Protein AF-0000000080756426 (afdb_homodimer)

Solvent-accessible surface area (backbone atoms only — not comparable to full-atom values): 11514 Å² total; per-residue (Å²): 133,82,79,71,77,76,79,72,76,75,80,83,46,69,70,60,37,56,68,40,52,64,42,76,48,78,46,78,38,76,93,77,29,34,22,36,30,36,36,29,30,71,86,63,54,67,52,76,31,59,23,76,47,89,53,67,93,64,62,43,71,71,58,25,47,51,51,6,48,52,51,41,45,53,52,45,43,51,51,49,48,53,52,51,51,51,52,54,52,54,56,54,52,53,56,56,58,68,72,103,132,82,79,69,77,75,79,72,78,77,80,83,47,69,69,58,40,57,68,40,54,66,42,77,48,78,47,78,38,75,91,77,26,35,21,36,32,35,35,30,30,71,87,64,53,69,51,75,31,57,23,74,48,89,53,66,92,65,61,43,72,70,59,25,46,50,51,6,48,50,52,40,45,53,51,46,43,53,51,50,48,52,50,51,52,49,53,52,52,54,56,53,52,53,57,57,58,68,71,103

InterPro domains:
  IPR025915 Phage protein (N4 Gp49/phage Sf6 gene 66) family [PF13876] (12-88)

Secondary structure (DSSP, 8-state):
-------------HHHHHHTEEEEEEEEETTTTEEEEEEEETTS-EEEEEEE-SSGGG--HHHHHHHHHHHHHHHHHHHHHHHHHHHHHHHHHHHHHH--/-------------HHHHHHTEEEEEEEEETTTTEEEEEEEETTS-EEEEEEE-SSGGG--HHHHHHHHHHHHHHHHHHHHHHHHHHHHHHHHHHHHHH--

Structure (mmCIF, N/CA/C/O backbone):
data_AF-0000000080756426-model_v1
#
loop_
_entity.id
_entity.type
_entity.pdbx_description
1 polymer 'Uncharacterized protein'
#
loop_
_atom_site.group_PDB
_atom_site.id
_atom_site.type_symbol
_atom_site.label_atom_id
_atom_site.label_alt_id
_atom_site.label_comp_id
_atom_site.label_asym_id
_atom_site.label_entity_id
_atom_site.label_seq_id
_atom_site.pdbx_PDB_ins_code
_atom_site.Cartn_x
_atom_site.Cartn_y
_atom_site.Cartn_z
_atom_site.occupancy
_atom_site.B_iso_or_equiv
_atom_site.auth_seq_id
_atom_site.auth_comp_id
_atom_site.auth_asym_id
_atom_site.auth_atom_id
_atom_site.pdbx_PDB_model_num
ATOM 1 N N . MET A 1 1 ? 36.75 29.438 9.461 1 33.16 1 MET A N 1
ATOM 2 C CA . MET A 1 1 ? 36.062 28.297 10.055 1 33.16 1 MET A CA 1
ATOM 3 C C . MET A 1 1 ? 34.531 28.516 10.094 1 33.16 1 MET A C 1
ATOM 5 O O . MET A 1 1 ? 34.062 29.312 10.891 1 33.16 1 MET A O 1
ATOM 9 N N . SER A 1 2 ? 33.812 28.688 8.969 1 38.62 2 SER A N 1
ATOM 10 C CA . SER A 1 2 ? 32.406 29.016 8.75 1 38.62 2 SER A CA 1
ATOM 11 C C . SER A 1 2 ? 31.516 28.172 9.633 1 38.62 2 SER A C 1
ATOM 13 O O . SER A 1 2 ? 31.688 26.953 9.734 1 38.62 2 SER A O 1
ATOM 15 N N . ASP A 1 3 ? 31.062 28.578 10.859 1 39.25 3 ASP A N 1
ATOM 16 C CA . ASP A 1 3 ? 30.188 27.969 11.859 1 39.25 3 ASP A CA 1
ATOM 17 C C . ASP A 1 3 ? 29 27.281 11.203 1 39.25 3 ASP A C 1
ATOM 19 O O . ASP A 1 3 ? 27.984 27.906 10.906 1 39.25 3 ASP A O 1
ATOM 23 N N . TYR A 1 4 ? 29.094 26.516 10.117 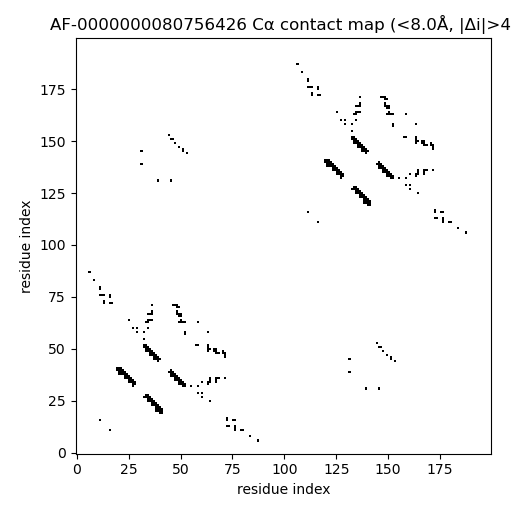1 43.81 4 TYR A N 1
ATOM 24 C CA . TYR A 1 4 ? 27.969 25.703 9.648 1 43.81 4 TYR A CA 1
ATOM 25 C C . TYR A 1 4 ? 27.172 25.156 10.828 1 43.81 4 TYR A C 1
ATOM 27 O O . TYR A 1 4 ? 27.719 24.469 11.688 1 43.81 4 TYR A O 1
ATOM 35 N N . ALA A 1 5 ? 26.391 25.828 11.57 1 47.09 5 ALA A N 1
ATOM 36 C CA . ALA A 1 5 ? 25.422 25.328 12.531 1 47.09 5 ALA A CA 1
ATOM 37 C C . ALA A 1 5 ? 25.016 23.875 12.227 1 47.09 5 ALA A C 1
ATOM 39 O O . ALA A 1 5 ? 24.625 23.562 11.102 1 47.09 5 ALA A O 1
ATOM 40 N N . LYS A 1 6 ? 25.609 22.781 12.852 1 51.34 6 LYS A N 1
ATOM 41 C CA . LYS A 1 6 ? 25.438 21.328 12.75 1 51.34 6 LYS A CA 1
ATOM 42 C C . LYS A 1 6 ? 23.969 20.938 12.766 1 51.34 6 LYS A C 1
ATOM 44 O O . LYS A 1 6 ? 23.312 21.031 13.805 1 51.34 6 LYS A O 1
ATOM 49 N N . ILE A 1 7 ? 23.203 21.234 11.828 1 51.88 7 ILE A N 1
ATOM 50 C CA . ILE A 1 7 ? 21.844 20.719 11.789 1 51.88 7 ILE A CA 1
ATOM 51 C C . ILE A 1 7 ? 21.812 19.266 12.289 1 51.88 7 ILE A C 1
ATOM 53 O O . ILE A 1 7 ? 22.5 18.406 11.734 1 51.88 7 ILE A O 1
ATOM 57 N N . VAL A 1 8 ? 21.719 19.125 13.641 1 54.88 8 VAL A N 1
ATOM 58 C CA . VAL A 1 8 ? 21.5 17.812 14.258 1 54.88 8 VAL A CA 1
ATOM 59 C C . VAL A 1 8 ? 20.188 17.219 13.766 1 54.88 8 VAL A C 1
ATOM 61 O O . VAL A 1 8 ? 19.188 17.922 13.664 1 54.88 8 VAL A O 1
ATOM 64 N N . TYR A 1 9 ? 20.25 16.188 13.031 1 62.41 9 TYR A N 1
ATOM 65 C CA . TYR A 1 9 ? 19.109 15.422 12.539 1 62.41 9 TYR A CA 1
ATOM 66 C C . TYR A 1 9 ? 18.281 14.883 13.703 1 62.41 9 TYR A C 1
ATOM 68 O O . TYR A 1 9 ? 18.75 14.07 14.492 1 62.41 9 TYR A O 1
ATOM 76 N N . PRO A 1 10 ? 17.156 15.648 13.914 1 68.12 10 PRO A N 1
ATOM 77 C CA . PRO A 1 10 ? 16.344 15.055 14.984 1 68.12 10 PRO A CA 1
ATOM 78 C C . PRO A 1 10 ? 15.945 13.609 14.688 1 68.12 10 PRO A C 1
ATOM 80 O O . PRO A 1 10 ? 15.781 13.242 13.523 1 68.12 10 PRO A O 1
ATOM 83 N N . ARG A 1 11 ? 16.156 12.805 15.68 1 86.44 11 ARG A N 1
ATOM 84 C CA . ARG A 1 11 ? 15.68 11.43 15.562 1 86.44 11 ARG A CA 1
ATOM 85 C C . ARG A 1 11 ? 14.164 11.375 15.422 1 86.44 11 ARG A C 1
ATOM 87 O O . ARG A 1 11 ? 13.445 12.031 16.172 1 86.44 11 ARG A O 1
ATOM 94 N N . ILE A 1 12 ? 13.703 10.906 14.375 1 93.69 12 ILE A N 1
ATOM 95 C CA . ILE A 1 12 ? 12.273 10.656 14.227 1 93.69 12 ILE A CA 1
ATOM 96 C C . ILE A 1 12 ? 11.891 9.406 15.023 1 93.69 12 ILE A C 1
ATOM 98 O O . ILE A 1 12 ? 12.359 8.305 14.727 1 93.69 12 ILE A O 1
ATOM 102 N N . THR A 1 13 ? 11.094 9.562 16.031 1 95.44 13 THR A N 1
ATOM 103 C CA . THR A 1 13 ? 10.695 8.445 16.875 1 95.44 13 THR A CA 1
ATOM 104 C C . THR A 1 13 ? 9.297 7.957 16.516 1 95.44 13 THR A C 1
ATOM 106 O O . THR A 1 13 ? 8.539 8.672 15.859 1 95.44 13 THR A O 1
ATOM 109 N N . LYS A 1 14 ? 8.992 6.758 16.969 1 97.25 14 LYS A N 1
ATOM 110 C CA . LYS A 1 14 ? 7.656 6.211 16.766 1 97.25 14 LYS A CA 1
ATOM 111 C C . LYS A 1 14 ? 6.605 7.055 17.469 1 97.25 14 LYS A C 1
ATOM 113 O O . LYS A 1 14 ? 5.5 7.246 16.953 1 97.25 14 LYS A O 1
ATOM 118 N N . GLY A 1 15 ? 7.078 7.449 18.688 1 96.81 15 GLY A N 1
ATOM 119 C CA . GLY A 1 15 ? 6.168 8.297 19.438 1 96.81 15 GLY A CA 1
ATOM 120 C C . GLY A 1 15 ? 5.801 9.578 18.703 1 96.81 15 GLY A C 1
ATOM 121 O O . GLY A 1 15 ? 4.633 9.969 18.672 1 96.81 15 GLY A O 1
ATOM 122 N N . TYR A 1 16 ? 6.77 10.227 18.141 1 96.12 16 TYR A N 1
ATOM 123 C CA . TYR A 1 16 ? 6.527 11.422 17.344 1 96.12 16 TYR A CA 1
ATOM 124 C C . TYR A 1 16 ? 5.633 11.109 16.156 1 96.12 16 TYR A C 1
ATOM 126 O O . TYR A 1 16 ? 4.656 11.828 15.898 1 96.12 16 TYR A O 1
ATOM 134 N N . ALA A 1 17 ? 5.848 10.086 15.422 1 97.94 17 ALA A N 1
ATOM 135 C CA . ALA A 1 17 ? 5.031 9.688 14.281 1 97.94 17 ALA A CA 1
ATOM 136 C C . ALA A 1 17 ? 3.576 9.484 14.688 1 97.94 17 ALA A C 1
ATOM 138 O O . ALA A 1 17 ? 2.664 9.953 14 1 97.94 17 ALA A O 1
ATOM 139 N N . LYS A 1 18 ? 3.393 8.82 15.758 1 98.31 18 LYS A N 1
ATOM 140 C CA . LYS A 1 18 ? 2.047 8.578 16.266 1 98.31 18 LYS A CA 1
ATOM 141 C C . LYS A 1 18 ? 1.33 9.891 16.562 1 98.31 18 LYS A C 1
ATOM 143 O O . LYS A 1 18 ? 0.125 10.016 16.344 1 98.31 18 LYS A O 1
ATOM 148 N N . SER A 1 19 ? 2.115 10.836 17.078 1 98.19 19 SER A N 1
ATOM 149 C CA . SER A 1 19 ? 1.533 12.117 17.469 1 98.19 19 SER A CA 1
ATOM 150 C C . SER A 1 19 ? 1.05 12.898 16.25 1 98.19 19 SER A C 1
ATOM 152 O O . SER A 1 19 ? 0.264 13.836 16.375 1 98.19 19 SER A O 1
ATOM 154 N N . LEU A 1 20 ? 1.461 12.555 15.094 1 98.38 20 LEU A N 1
ATOM 155 C CA . LEU A 1 20 ? 1.094 13.258 13.867 1 98.38 20 LEU A CA 1
ATOM 156 C C . LEU A 1 20 ? -0.249 12.766 13.336 1 98.38 20 LEU A C 1
ATOM 158 O O . LEU A 1 20 ? -0.826 13.375 12.438 1 98.38 20 LEU A O 1
ATOM 162 N N . ILE A 1 21 ? -0.767 11.703 13.852 1 98.81 21 ILE A N 1
ATOM 163 C CA . ILE A 1 21 ? -2.006 11.117 13.359 1 98.81 21 ILE A CA 1
ATOM 164 C C . ILE A 1 21 ? -3.203 11.844 13.961 1 98.81 21 ILE A C 1
ATOM 166 O O . ILE A 1 21 ? -3.379 11.859 15.18 1 98.81 21 ILE A O 1
ATOM 170 N N . ALA A 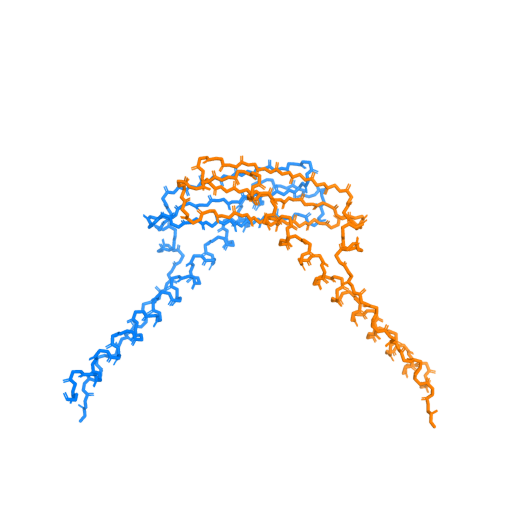1 22 ? -3.98 12.445 13.086 1 98.69 22 ALA A N 1
ATOM 171 C CA . ALA A 1 22 ? -5.184 13.156 13.5 1 98.69 22 ALA A CA 1
ATOM 172 C C . ALA A 1 22 ? -6.383 12.219 13.57 1 98.69 22 ALA A C 1
ATOM 174 O O . ALA A 1 22 ? -7.262 12.383 14.422 1 98.69 22 ALA A O 1
ATOM 175 N N . GLU A 1 23 ? -6.441 11.297 12.688 1 98.44 23 GLU A N 1
ATOM 176 C CA . GLU A 1 23 ? -7.547 10.352 12.586 1 98.44 23 GLU A CA 1
ATOM 177 C C . GLU A 1 23 ? -7.066 9 12.055 1 98.44 23 GLU A C 1
ATOM 179 O O . GLU A 1 23 ? -6.211 8.938 11.172 1 98.44 23 GLU A O 1
ATOM 184 N N . GLU A 1 24 ? -7.602 8 12.602 1 98.69 24 GLU A N 1
ATOM 185 C CA . GLU A 1 24 ? -7.324 6.633 12.164 1 98.69 24 GLU A CA 1
ATOM 186 C C . GLU A 1 24 ? -8.617 5.852 11.93 1 98.69 24 GLU A C 1
ATOM 188 O O . GLU A 1 24 ? -9.555 5.953 12.719 1 98.69 24 GLU A O 1
ATOM 193 N N . GLN A 1 25 ? -8.648 5.078 10.914 1 98.44 25 GLN A N 1
ATOM 194 C CA . GLN A 1 25 ? -9.742 4.141 10.656 1 98.44 25 GLN A CA 1
ATOM 195 C C . GLN A 1 25 ? -9.203 2.76 10.289 1 98.44 25 GLN A C 1
ATOM 197 O O . GLN A 1 25 ? -8.258 2.643 9.508 1 98.44 25 GLN A O 1
ATOM 202 N N . ILE A 1 26 ? -9.797 1.748 10.906 1 98.62 26 ILE A N 1
ATOM 203 C CA . ILE A 1 26 ? -9.438 0.36 10.648 1 98.62 26 ILE A CA 1
ATOM 204 C C . ILE A 1 26 ? -10.578 -0.338 9.906 1 98.62 26 ILE A C 1
ATOM 206 O O . ILE A 1 26 ? -11.734 -0.234 10.305 1 98.62 26 ILE A O 1
ATOM 210 N N . VAL A 1 27 ? -10.281 -0.962 8.82 1 97.88 27 VAL A N 1
ATOM 211 C CA . VAL A 1 27 ? -11.227 -1.792 8.086 1 97.88 27 VAL A CA 1
ATOM 212 C C . VAL A 1 27 ? -10.773 -3.248 8.109 1 97.88 27 VAL A C 1
ATOM 214 O O . VAL A 1 27 ? -9.641 -3.555 7.723 1 97.88 27 VAL A O 1
ATOM 217 N N . VAL A 1 28 ? -11.633 -4.07 8.578 1 97.56 28 VAL A N 1
ATOM 218 C CA . VAL A 1 28 ? -11.352 -5.504 8.609 1 97.56 28 VAL A CA 1
ATOM 219 C C . VAL A 1 28 ? -12.164 -6.211 7.527 1 97.56 28 VAL A C 1
ATOM 221 O O . VAL A 1 28 ? -13.391 -6.07 7.477 1 97.56 28 VAL A O 1
ATOM 224 N N . ASN A 1 29 ? -11.516 -6.895 6.625 1 97.31 29 ASN A N 1
ATOM 225 C CA . ASN A 1 29 ? -12.164 -7.773 5.656 1 97.31 29 ASN A CA 1
ATOM 226 C C . ASN A 1 29 ? -11.867 -9.242 5.957 1 97.31 29 ASN A C 1
ATOM 228 O O . ASN A 1 29 ? -10.852 -9.781 5.523 1 97.31 29 ASN A O 1
ATOM 232 N N . ALA A 1 30 ? -12.758 -9.867 6.637 1 95 30 ALA A N 1
ATOM 233 C CA . ALA A 1 30 ? -12.57 -11.25 7.074 1 95 30 ALA A CA 1
ATOM 234 C C . ALA A 1 30 ? -12.625 -12.211 5.887 1 95 30 ALA A C 1
ATOM 236 O O . ALA A 1 30 ? -11.93 -13.227 5.871 1 95 30 ALA A O 1
ATOM 237 N N . GLU A 1 31 ? -13.469 -11.93 4.91 1 94.31 31 GLU A N 1
ATOM 238 C CA . GLU A 1 31 ? -13.609 -12.789 3.738 1 94.31 31 GLU A CA 1
ATOM 239 C C . GLU A 1 31 ? -12.289 -12.906 2.98 1 94.31 31 GLU A C 1
ATOM 241 O O . GLU A 1 31 ? -11.898 -14 2.568 1 94.31 31 GLU A O 1
ATOM 246 N N . MET A 1 32 ? -11.555 -11.812 2.82 1 95.38 32 MET A N 1
ATOM 247 C CA . MET A 1 32 ? -10.289 -11.773 2.092 1 95.38 32 MET A CA 1
ATOM 248 C C . MET A 1 32 ? -9.109 -11.938 3.041 1 95.38 32 MET A C 1
ATOM 250 O O . MET A 1 32 ? -7.957 -11.992 2.604 1 95.38 32 MET A O 1
ATOM 254 N N . CYS A 1 33 ? -9.391 -11.984 4.324 1 96.44 33 CYS A N 1
ATOM 255 C CA . CYS A 1 33 ? -8.367 -12.078 5.355 1 96.44 33 CYS A CA 1
ATOM 256 C C . CYS A 1 33 ? -7.379 -10.922 5.25 1 96.44 33 CYS A C 1
ATOM 258 O O . CYS A 1 33 ? -6.168 -11.133 5.23 1 96.44 33 CYS A O 1
ATOM 260 N N . VAL A 1 34 ? -7.891 -9.688 5.207 1 97.56 34 VAL A N 1
ATOM 261 C CA . VAL A 1 34 ? -7.105 -8.461 5.055 1 97.56 34 VAL A CA 1
ATOM 262 C C . VAL A 1 34 ? -7.547 -7.434 6.094 1 97.56 34 VAL A C 1
ATOM 264 O O . VAL A 1 34 ? -8.742 -7.301 6.375 1 97.56 34 VAL A O 1
ATOM 267 N N . VAL A 1 35 ? -6.641 -6.758 6.695 1 98.31 35 VAL A N 1
ATOM 268 C CA . VAL A 1 35 ? -6.91 -5.59 7.527 1 98.31 35 VAL A CA 1
ATOM 269 C C . VAL A 1 35 ? -6.277 -4.352 6.898 1 98.31 35 VAL A C 1
ATOM 271 O O . VAL A 1 35 ? -5.133 -4.395 6.441 1 98.31 35 VAL A O 1
ATOM 274 N N . ILE A 1 36 ? -7.02 -3.242 6.867 1 98.75 36 ILE A N 1
ATOM 275 C CA . ILE A 1 36 ? -6.57 -1.975 6.305 1 98.75 36 ILE A CA 1
ATOM 276 C C . ILE A 1 36 ? -6.488 -0.92 7.406 1 98.75 36 ILE A C 1
ATOM 278 O O . ILE A 1 36 ? -7.379 -0.829 8.258 1 98.75 36 ILE A O 1
ATOM 282 N N . CYS A 1 37 ? -5.426 -0.224 7.418 1 98.88 37 CYS A N 1
ATOM 283 C CA . CYS A 1 37 ? -5.301 0.958 8.258 1 98.88 37 CYS A CA 1
ATOM 284 C C . CYS A 1 37 ? -5.188 2.223 7.418 1 98.88 37 CYS A C 1
ATOM 286 O O . CYS A 1 37 ? -4.328 2.312 6.539 1 98.88 37 CYS A O 1
ATOM 288 N N . MET A 1 38 ? -6.086 3.195 7.637 1 98.75 38 MET A N 1
ATOM 289 C CA . MET A 1 38 ? -6.055 4.508 7 1 98.75 38 MET A CA 1
ATOM 290 C C . MET A 1 38 ? -5.895 5.613 8.039 1 98.75 38 MET A C 1
ATOM 292 O O . MET A 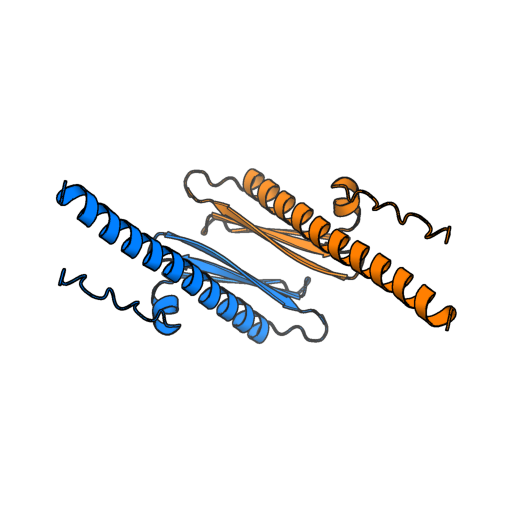1 38 ? -6.531 5.574 9.094 1 98.75 38 MET A O 1
ATOM 296 N N . VAL A 1 39 ? -5.07 6.59 7.684 1 98.62 39 VAL A N 1
ATOM 297 C CA . VAL A 1 39 ? -4.938 7.703 8.617 1 98.62 39 VAL A CA 1
ATOM 298 C C . VAL A 1 39 ? -4.988 9.023 7.859 1 98.62 39 VAL A C 1
ATOM 300 O O . VAL A 1 39 ? -4.699 9.07 6.66 1 98.62 39 VAL A O 1
ATOM 303 N N . ARG A 1 40 ? -5.426 9.961 8.547 1 98.12 40 ARG A N 1
ATOM 304 C CA . ARG A 1 40 ? -5.195 11.359 8.195 1 98.12 40 ARG A CA 1
ATOM 305 C C . ARG A 1 40 ? -4.234 12.016 9.18 1 98.12 40 ARG A C 1
ATOM 307 O O . ARG A 1 40 ? -4.422 11.922 10.398 1 98.12 40 ARG A O 1
ATOM 314 N N . LEU A 1 41 ? -3.246 12.609 8.641 1 98.19 41 LEU A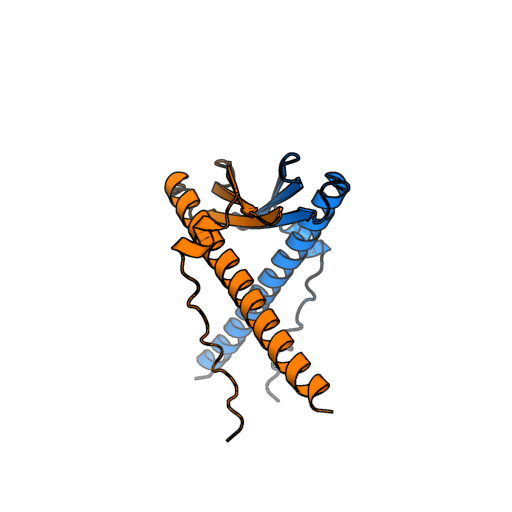 N 1
ATOM 315 C CA . LEU A 1 41 ? -2.275 13.289 9.484 1 98.19 41 LEU A CA 1
ATOM 316 C C . LEU A 1 41 ? -2.756 14.695 9.836 1 98.19 41 LEU A C 1
ATOM 318 O O . LEU A 1 41 ? -3.74 15.18 9.273 1 98.19 41 LEU A O 1
ATOM 322 N N . ASN A 1 42 ? -2.068 15.281 10.812 1 98.06 42 ASN A N 1
ATOM 323 C CA . ASN A 1 42 ? -2.416 16.641 11.227 1 98.06 42 ASN A CA 1
ATOM 324 C C . ASN A 1 42 ? -2.346 17.609 10.055 1 98.06 42 ASN A C 1
ATOM 326 O O . ASN A 1 42 ? -3.105 18.594 10.008 1 98.06 42 ASN A O 1
ATOM 330 N N . ASN A 1 43 ? -1.539 17.359 9.141 1 95.88 43 ASN A N 1
ATOM 331 C CA . ASN A 1 43 ? -1.38 18.266 8.008 1 95.88 43 ASN A CA 1
ATOM 332 C C . ASN A 1 43 ? -2.379 17.953 6.898 1 95.88 43 ASN A C 1
ATOM 334 O O . ASN A 1 43 ? -2.311 18.531 5.812 1 95.88 43 ASN A O 1
ATOM 338 N N . GLY A 1 44 ? -3.184 16.953 7.086 1 95.25 44 GLY A N 1
ATOM 339 C CA . GLY A 1 44 ? -4.246 16.625 6.148 1 95.25 44 GLY A CA 1
ATOM 340 C C . GLY A 1 44 ? -3.896 15.477 5.227 1 95.25 44 GLY A C 1
ATOM 341 O O . GLY A 1 44 ? -4.766 14.938 4.543 1 95.25 44 GLY A O 1
ATOM 342 N N . HIS A 1 45 ? -2.631 15.133 5.219 1 95.94 45 HIS A N 1
ATOM 343 C CA . HIS A 1 45 ? -2.172 14.031 4.375 1 95.94 45 HIS A CA 1
ATOM 344 C C . HIS A 1 45 ? -2.748 12.703 4.844 1 95.94 45 HIS A C 1
ATOM 346 O O . HIS A 1 45 ? -2.873 12.461 6.047 1 95.94 45 HIS A O 1
ATOM 352 N N . ARG A 1 46 ? -3.061 11.828 3.885 1 97.12 46 ARG A N 1
ATOM 353 C CA . ARG A 1 46 ? -3.604 10.523 4.223 1 97.12 46 ARG A CA 1
ATOM 354 C C . ARG A 1 46 ? -2.676 9.406 3.752 1 97.12 46 ARG A C 1
ATOM 356 O O . ARG A 1 46 ? -1.901 9.594 2.811 1 97.12 46 ARG A O 1
ATOM 363 N N . LEU A 1 47 ? -2.75 8.336 4.402 1 98.19 47 LEU A N 1
ATOM 364 C CA . LEU A 1 47 ? -1.989 7.133 4.09 1 98.19 47 LEU A CA 1
ATOM 365 C C . LEU A 1 47 ? -2.84 5.887 4.297 1 98.19 47 LEU A C 1
ATOM 367 O O . LEU A 1 47 ? -3.795 5.902 5.078 1 98.19 47 LEU A O 1
ATOM 371 N N . VAL A 1 48 ? -2.453 4.855 3.6 1 98.69 48 VAL A N 1
ATOM 372 C CA . VAL A 1 48 ? -3.076 3.545 3.746 1 98.69 48 VAL A CA 1
ATOM 373 C C . VAL A 1 48 ? -1.998 2.475 3.896 1 98.69 48 VAL A C 1
ATOM 375 O O . VAL A 1 48 ? -1 2.484 3.174 1 98.69 48 VAL A O 1
ATOM 378 N N . THR A 1 49 ? -2.152 1.601 4.82 1 98.81 49 THR A N 1
ATOM 379 C CA . THR A 1 49 ? -1.379 0.373 4.965 1 98.81 49 THR A CA 1
ATOM 380 C C . THR A 1 49 ? -2.301 -0.832 5.133 1 98.81 49 THR A C 1
ATOM 382 O O . THR A 1 49 ? -3.518 -0.676 5.258 1 98.81 49 THR A O 1
ATOM 385 N N . ASP A 1 50 ? -1.684 -1.991 4.973 1 98.69 50 ASP A N 1
ATOM 386 C CA . ASP A 1 50 ? -2.508 -3.191 5.07 1 98.69 50 ASP A CA 1
ATOM 387 C C . ASP A 1 50 ? -1.753 -4.32 5.766 1 98.69 50 ASP A C 1
ATOM 389 O O . ASP A 1 50 ? -0.544 -4.223 5.988 1 98.69 50 ASP A O 1
ATOM 393 N N . ALA A 1 51 ? -2.545 -5.27 6.191 1 98.12 51 ALA A N 1
ATOM 394 C CA . ALA A 1 51 ? -2.051 -6.57 6.629 1 98.12 51 ALA A CA 1
ATOM 395 C C . ALA A 1 51 ? -2.785 -7.703 5.918 1 98.12 51 ALA A C 1
ATOM 397 O O . ALA A 1 51 ? -4.004 -7.848 6.059 1 98.12 51 ALA A O 1
ATOM 398 N N . ILE A 1 52 ? -2.041 -8.383 5.098 1 96.75 52 ILE A N 1
ATOM 399 C CA . ILE A 1 52 ? -2.551 -9.547 4.379 1 96.75 52 ILE A CA 1
ATOM 400 C C . ILE A 1 52 ? -2.074 -10.82 5.062 1 96.75 52 ILE A C 1
ATOM 402 O O . ILE A 1 52 ? -0.878 -10.992 5.309 1 96.75 52 ILE A O 1
ATOM 406 N N . VAL A 1 53 ? -2.967 -11.586 5.344 1 91.31 53 VAL A N 1
ATOM 407 C CA . VAL A 1 53 ? -2.633 -12.828 6.039 1 91.31 53 VAL A CA 1
ATOM 408 C C . VAL A 1 53 ? -2.363 -13.93 5.023 1 91.31 53 VAL A C 1
ATOM 410 O O . VAL A 1 53 ? -3.244 -14.289 4.238 1 91.31 53 VAL A O 1
ATOM 413 N N . ALA A 1 54 ? -1.207 -14.422 5.047 1 86.56 54 ALA A N 1
ATOM 414 C CA . ALA A 1 54 ? -0.779 -15.414 4.066 1 86.56 54 ALA A CA 1
ATOM 415 C C . ALA A 1 54 ? -1.551 -16.719 4.238 1 86.56 54 ALA A C 1
ATOM 417 O O . ALA A 1 54 ? -1.97 -17.328 3.252 1 86.56 54 ALA A O 1
ATOM 418 N N . ASN A 1 55 ? -1.741 -17.156 5.453 1 87.94 55 ASN A N 1
ATOM 419 C CA . ASN A 1 55 ? -2.525 -18.328 5.793 1 87.94 55 ASN A CA 1
ATOM 420 C C . ASN A 1 55 ? -3.875 -17.953 6.398 1 87.94 55 ASN A C 1
ATOM 422 O O . ASN A 1 55 ? -3.957 -17.609 7.578 1 87.94 55 ASN A O 1
ATOM 426 N N . SER A 1 56 ? -4.91 -18.156 5.586 1 84.75 56 SER A N 1
ATOM 427 C CA . SER A 1 56 ? -6.234 -17.672 5.965 1 84.75 56 SER A CA 1
ATOM 428 C C . SER A 1 56 ? -6.719 -18.328 7.25 1 84.75 56 SER A C 1
ATOM 430 O O . SER A 1 56 ? -7.543 -17.766 7.973 1 84.75 56 SER A O 1
ATOM 432 N N . GLY A 1 57 ? -6.23 -19.516 7.574 1 89.12 57 GLY A N 1
ATOM 433 C CA . GLY A 1 57 ? -6.621 -20.203 8.797 1 89.12 57 GLY A CA 1
ATOM 434 C C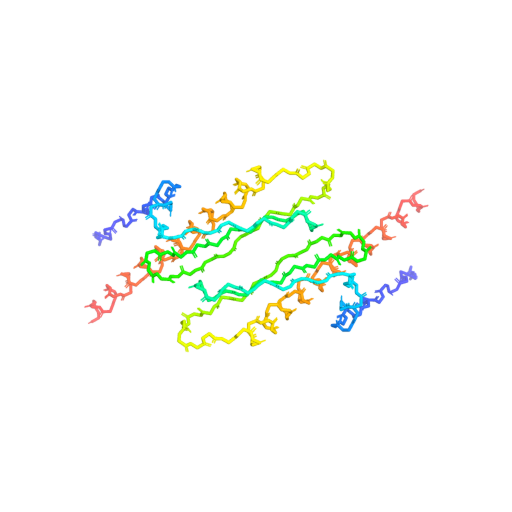 . GLY A 1 57 ? -6.105 -19.516 10.047 1 89.12 57 GLY A C 1
ATOM 435 O O . GLY A 1 57 ? -6.562 -19.812 11.156 1 89.12 57 GLY A O 1
ATOM 436 N N . LEU A 1 58 ? -5.305 -18.609 9.891 1 87.5 58 LEU A N 1
ATOM 437 C CA . LEU A 1 58 ? -4.652 -17.922 10.992 1 87.5 58 LEU A CA 1
ATOM 438 C C . LEU A 1 58 ? -5.098 -16.469 11.055 1 87.5 58 LEU A C 1
ATOM 440 O O . LEU A 1 58 ? -4.484 -15.648 11.758 1 87.5 58 LEU A O 1
ATOM 444 N N . PHE A 1 59 ? -6.172 -16.266 10.352 1 93.88 59 PHE A N 1
ATOM 445 C CA . PHE A 1 59 ? -6.594 -14.867 10.328 1 93.88 59 PHE A CA 1
ATOM 446 C C . PHE A 1 59 ? -6.949 -14.383 11.734 1 93.88 59 PHE A C 1
ATOM 448 O O . PHE A 1 59 ? -7.758 -15.008 12.422 1 93.88 59 PHE A O 1
ATOM 455 N N . ASP A 1 60 ? -6.289 -13.312 12.195 1 96.56 60 ASP A N 1
ATOM 456 C CA . ASP A 1 60 ? -6.484 -12.602 13.453 1 96.56 60 ASP A CA 1
ATOM 457 C C . ASP A 1 60 ? -6.559 -11.094 13.227 1 96.56 60 ASP A C 1
ATOM 459 O O . ASP A 1 60 ? -5.539 -10.445 12.992 1 96.56 60 ASP A O 1
ATOM 463 N N . ALA A 1 61 ? -7.777 -10.594 13.43 1 96.12 61 ALA A N 1
ATOM 464 C CA . ALA A 1 61 ? -8.016 -9.188 13.117 1 96.12 61 ALA A CA 1
ATOM 465 C C . ALA A 1 61 ? -7.168 -8.281 14 1 96.12 61 ALA A C 1
ATOM 467 O O . ALA A 1 61 ? -6.688 -7.234 13.547 1 96.12 61 ALA A O 1
ATOM 468 N N . ALA A 1 62 ? -7.027 -8.656 15.273 1 97 62 ALA A N 1
ATOM 469 C CA . ALA A 1 62 ? -6.242 -7.84 16.203 1 97 62 ALA A CA 1
ATOM 470 C C . ALA A 1 62 ? -4.77 -7.82 15.797 1 97 62 ALA A C 1
ATOM 472 O O . ALA A 1 62 ? -4.137 -6.762 15.789 1 97 62 ALA A O 1
ATOM 473 N N . ARG A 1 63 ? -4.301 -8.953 15.477 1 96.94 63 ARG A N 1
ATOM 474 C CA . ARG A 1 63 ? -2.922 -9.039 15.008 1 96.94 63 ARG A CA 1
ATOM 475 C C . ARG A 1 63 ? -2.736 -8.266 13.703 1 96.94 63 ARG A C 1
ATOM 477 O O . ARG A 1 63 ? -1.761 -7.535 13.539 1 96.94 63 ARG A O 1
ATOM 484 N N . GLY A 1 64 ? -3.623 -8.469 12.742 1 97.69 64 GLY A N 1
ATOM 485 C CA . GLY A 1 64 ? -3.57 -7.73 11.492 1 97.69 64 GLY A CA 1
ATOM 486 C C . GLY A 1 64 ? -3.586 -6.227 11.688 1 97.69 64 GLY A C 1
ATOM 487 O O . GLY A 1 64 ? -2.877 -5.5 10.992 1 97.69 64 GLY A O 1
ATOM 488 N N . THR A 1 65 ? -4.391 -5.793 12.656 1 98.12 65 THR A N 1
ATOM 489 C CA . THR A 1 65 ? -4.465 -4.371 12.977 1 98.12 65 THR A CA 1
ATOM 490 C C . THR A 1 65 ? -3.105 -3.854 13.445 1 98.12 65 THR A C 1
ATOM 492 O O . THR A 1 65 ? -2.648 -2.803 12.992 1 98.12 65 THR A O 1
ATOM 495 N N . GLN A 1 66 ? -2.498 -4.621 14.258 1 98.12 66 GLN A N 1
ATOM 496 C CA . GLN A 1 66 ? -1.195 -4.215 14.781 1 98.12 66 GLN A CA 1
ATOM 497 C C . GLN A 1 66 ? -0.154 -4.152 13.664 1 98.12 66 GLN A C 1
ATOM 499 O O . GLN A 1 66 ? 0.636 -3.209 13.602 1 98.12 66 GLN A O 1
ATOM 504 N N . ILE A 1 67 ? -0.149 -5.121 12.852 1 98.19 67 ILE A N 1
ATOM 505 C CA . ILE A 1 67 ? 0.8 -5.168 11.75 1 98.19 67 ILE A CA 1
ATOM 506 C C . ILE A 1 67 ? 0.581 -3.967 10.828 1 98.19 67 ILE A C 1
ATOM 508 O O . ILE A 1 67 ? 1.536 -3.285 10.453 1 98.19 67 ILE A O 1
ATOM 512 N N . ALA A 1 68 ? -0.645 -3.678 10.461 1 98.75 68 ALA A N 1
ATOM 513 C CA . ALA A 1 68 ? -0.966 -2.551 9.586 1 98.75 68 ALA A CA 1
ATOM 514 C C . ALA A 1 68 ? -0.555 -1.228 10.227 1 98.75 68 ALA A C 1
ATOM 516 O O . ALA A 1 68 ? -0.037 -0.338 9.547 1 98.75 68 ALA A O 1
ATOM 517 N N . ARG A 1 69 ? -0.806 -1.08 11.508 1 98.75 69 ARG A N 1
ATOM 518 C CA . ARG A 1 69 ? -0.418 0.125 12.234 1 98.75 69 ARG A CA 1
ATOM 519 C C . ARG A 1 69 ? 1.098 0.289 12.25 1 98.75 69 ARG A C 1
ATOM 521 O O . 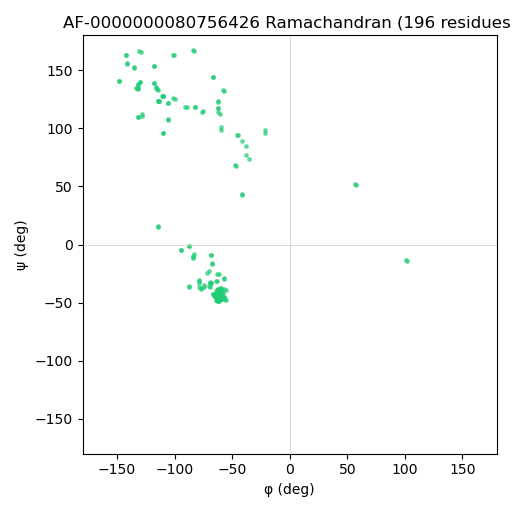ARG A 1 69 ? 1.607 1.404 12.125 1 98.75 69 ARG A O 1
ATOM 528 N N . ASP A 1 70 ? 1.745 -0.816 12.477 1 98.69 70 ASP A N 1
ATOM 529 C CA . ASP A 1 70 ? 3.203 -0.756 12.492 1 98.69 70 ASP A CA 1
ATOM 530 C C . ASP A 1 70 ? 3.744 -0.282 11.141 1 98.69 70 ASP A C 1
ATOM 532 O O . ASP A 1 70 ? 4.656 0.546 11.094 1 98.69 70 ASP A O 1
ATOM 536 N N . LYS A 1 71 ? 3.238 -0.8 10.047 1 98.81 71 LYS A N 1
ATOM 537 C CA . LYS A 1 71 ? 3.609 -0.328 8.719 1 98.81 71 LYS A CA 1
ATOM 538 C C . LYS A 1 71 ? 3.301 1.157 8.555 1 98.81 71 LYS A C 1
ATOM 540 O O . LYS A 1 71 ? 4.07 1.892 7.93 1 98.81 71 LYS A O 1
ATOM 545 N N . MET A 1 72 ? 2.215 1.562 9.094 1 98.94 72 MET A N 1
ATOM 546 C CA . MET A 1 72 ? 1.796 2.959 9.008 1 98.94 72 MET A CA 1
ATOM 547 C C . MET A 1 72 ? 2.809 3.873 9.688 1 98.94 72 MET A C 1
ATOM 549 O O . MET A 1 72 ? 3.221 4.883 9.117 1 98.94 72 MET A O 1
ATOM 553 N N . ILE A 1 73 ? 3.174 3.471 10.906 1 98.81 73 ILE A N 1
ATOM 554 C CA . ILE A 1 73 ? 4.141 4.262 11.656 1 98.81 73 ILE A CA 1
ATOM 555 C C . ILE A 1 73 ? 5.449 4.355 10.875 1 98.81 73 ILE A C 1
ATOM 557 O O . ILE A 1 73 ? 6.043 5.43 10.773 1 98.81 73 ILE A O 1
ATOM 561 N N . SER A 1 74 ? 5.84 3.234 10.344 1 98.62 74 SER A N 1
ATOM 562 C CA . SER A 1 74 ? 7.059 3.221 9.539 1 98.62 74 SER A CA 1
ATOM 563 C C . SER A 1 74 ? 6.938 4.156 8.336 1 98.62 74 SER A C 1
ATOM 565 O O . SER A 1 74 ? 7.871 4.895 8.023 1 98.62 74 SER A O 1
ATOM 567 N N . LYS A 1 75 ? 5.805 4.141 7.668 1 98.62 75 LYS A N 1
ATOM 568 C CA . LYS A 1 75 ? 5.574 5 6.512 1 98.62 75 LYS A CA 1
ATOM 569 C C . LYS A 1 75 ? 5.633 6.477 6.906 1 98.62 75 LYS A C 1
ATOM 571 O O . LYS A 1 75 ? 6.23 7.285 6.195 1 98.62 75 LYS A O 1
ATOM 576 N N . ILE A 1 76 ? 5.031 6.805 7.973 1 98.62 76 ILE A N 1
ATOM 577 C CA . ILE A 1 76 ? 5.027 8.188 8.438 1 98.62 76 ILE A CA 1
ATOM 578 C C . ILE A 1 76 ? 6.457 8.625 8.75 1 98.62 76 ILE A C 1
ATOM 580 O O . ILE A 1 76 ? 6.859 9.742 8.406 1 98.62 76 ILE A O 1
ATOM 584 N N . MET A 1 77 ? 7.203 7.746 9.383 1 98.31 77 MET A N 1
ATOM 585 C CA . MET 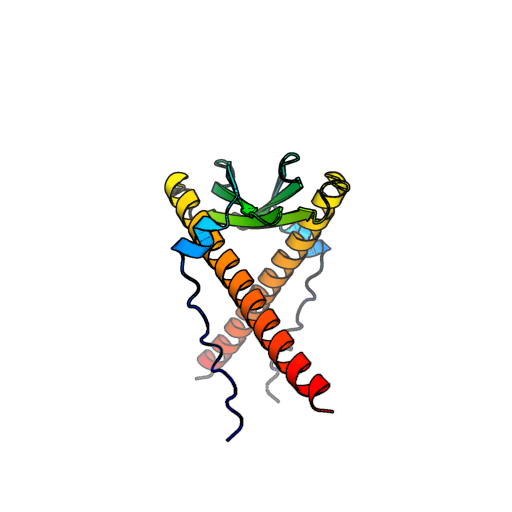A 1 77 ? 8.594 8.07 9.703 1 98.31 77 MET A CA 1
ATOM 586 C C . MET A 1 77 ? 9.398 8.328 8.438 1 98.31 77 MET A C 1
ATOM 588 O O . MET A 1 77 ? 10.172 9.281 8.375 1 98.31 77 MET A O 1
ATOM 592 N N . GLU A 1 78 ? 9.203 7.551 7.5 1 97.5 78 GLU A N 1
ATOM 593 C CA . GLU A 1 78 ? 9.883 7.754 6.223 1 97.5 78 GLU A CA 1
ATOM 594 C C . GLU A 1 78 ? 9.539 9.117 5.625 1 97.5 78 GLU A C 1
ATOM 596 O O . GLU A 1 78 ? 10.422 9.82 5.133 1 97.5 78 GLU A O 1
ATOM 601 N N . LEU A 1 79 ? 8.32 9.453 5.637 1 97.69 79 LEU A N 1
ATOM 602 C CA . LEU A 1 79 ? 7.867 10.734 5.102 1 97.69 79 LEU A CA 1
ATOM 603 C C . LEU A 1 79 ? 8.477 11.891 5.887 1 97.69 79 LEU A C 1
ATOM 605 O O . LEU A 1 79 ? 8.867 12.906 5.301 1 97.69 79 LEU A O 1
ATOM 609 N N . GLU A 1 80 ? 8.516 11.727 7.195 1 96.5 80 GLU A N 1
ATOM 610 C CA . GLU A 1 80 ? 9.07 12.789 8.031 1 96.5 80 GLU A CA 1
ATOM 611 C C . GLU A 1 80 ? 10.578 12.914 7.824 1 96.5 80 GLU A C 1
ATOM 613 O O . GLU A 1 80 ? 11.125 14.023 7.879 1 96.5 80 GLU A O 1
ATOM 618 N N . MET A 1 81 ? 11.172 11.789 7.566 1 95.12 81 MET A N 1
ATOM 619 C CA . MET A 1 81 ? 12.586 11.852 7.211 1 95.12 81 MET A CA 1
ATOM 620 C C . MET A 1 81 ? 12.789 12.633 5.918 1 95.12 81 MET A C 1
ATOM 622 O O . MET A 1 81 ? 13.672 13.492 5.836 1 95.12 81 MET A O 1
ATOM 626 N N . TYR A 1 82 ? 12.047 12.32 4.961 1 96.62 82 TYR A N 1
ATOM 627 C CA . TYR A 1 82 ? 12.109 13.039 3.693 1 96.62 82 TYR A CA 1
ATOM 628 C C . TYR A 1 82 ? 11.875 14.531 3.898 1 96.62 82 TYR A C 1
ATOM 630 O O . TYR A 1 82 ? 12.609 15.359 3.355 1 96.62 82 TYR A O 1
ATOM 638 N N . GLN A 1 83 ? 10.82 14.836 4.684 1 94.81 83 GLN A N 1
ATOM 639 C CA . GLN A 1 83 ? 10.508 16.219 4.984 1 94.81 83 GLN A CA 1
ATOM 640 C C . GLN A 1 83 ? 11.672 16.906 5.688 1 94.81 83 GLN A C 1
ATOM 642 O O . GLN A 1 83 ? 12.016 18.047 5.363 1 94.81 83 GLN A O 1
ATOM 647 N N . MET A 1 84 ? 12.281 16.203 6.684 1 92 84 MET A N 1
ATOM 648 C CA . MET A 1 84 ? 13.422 16.734 7.418 1 92 84 MET A CA 1
ATOM 649 C C . MET A 1 84 ? 14.586 17.031 6.477 1 92 84 MET A C 1
ATOM 651 O O . MET A 1 84 ? 15.195 18.094 6.543 1 92 84 MET A O 1
ATOM 655 N N . ARG A 1 85 ? 14.867 16.141 5.613 1 92 85 ARG A N 1
ATOM 656 C CA . ARG A 1 85 ? 15.961 16.328 4.66 1 92 85 ARG A CA 1
ATOM 657 C C . ARG A 1 85 ? 15.68 17.5 3.729 1 92 85 ARG A C 1
ATOM 659 O O . ARG A 1 85 ? 16.578 18.266 3.383 1 92 85 ARG A O 1
ATOM 666 N N . THR A 1 86 ? 14.492 17.625 3.26 1 93.25 86 THR A N 1
ATOM 667 C CA . THR A 1 86 ? 14.086 18.734 2.406 1 93.25 86 THR A CA 1
ATOM 668 C C . THR A 1 86 ? 14.312 20.062 3.111 1 93.25 86 THR A C 1
ATOM 670 O O . THR A 1 86 ? 14.852 21 2.52 1 93.25 86 THR A O 1
ATOM 673 N N . ARG A 1 87 ? 13.867 20.125 4.391 1 90.81 87 ARG A N 1
ATOM 674 C CA . ARG A 1 87 ? 14.039 21.344 5.172 1 90.81 87 ARG A CA 1
ATOM 675 C C . ARG A 1 87 ? 15.516 21.688 5.316 1 90.81 87 ARG A C 1
ATOM 677 O O . ARG A 1 87 ? 15.891 22.859 5.207 1 90.81 87 ARG A O 1
ATOM 684 N N . LEU A 1 88 ? 16.359 20.719 5.531 1 87.88 88 LEU A N 1
ATOM 685 C CA . LEU A 1 88 ? 17.797 20.922 5.668 1 87.88 88 LEU A CA 1
ATOM 686 C C . LEU A 1 88 ? 18.406 21.422 4.363 1 87.88 88 LEU A C 1
ATOM 688 O O . LEU A 1 88 ? 19.25 22.328 4.371 1 87.88 88 LEU A O 1
ATOM 692 N N . HIS A 1 89 ? 17.984 20.828 3.299 1 91.94 89 HIS A N 1
ATOM 693 C CA . HIS A 1 89 ? 18.453 21.25 1.985 1 91.94 89 HIS A CA 1
ATOM 694 C C . HIS A 1 89 ? 18.094 22.703 1.713 1 91.94 89 HIS A C 1
ATOM 696 O O . HIS A 1 89 ? 18.922 23.484 1.226 1 91.94 89 HIS A O 1
ATOM 702 N N . ASP A 1 90 ? 16.812 23.062 2.02 1 91.31 90 ASP A N 1
ATOM 703 C CA . ASP A 1 90 ? 16.328 24.422 1.796 1 91.31 90 ASP A CA 1
ATOM 704 C C . ASP A 1 90 ? 17.109 25.422 2.637 1 91.31 90 ASP A C 1
ATOM 706 O O . ASP A 1 90 ? 17.375 26.547 2.182 1 91.31 90 ASP A O 1
ATOM 710 N N . GLU A 1 91 ? 17.438 25.078 3.828 1 87.19 91 GLU A N 1
ATOM 711 C CA . GLU A 1 91 ? 18.203 25.953 4.719 1 87.19 91 GLU A CA 1
ATOM 712 C C . GLU A 1 91 ? 19.625 26.141 4.227 1 87.19 91 GLU A C 1
ATOM 714 O O . GLU A 1 91 ? 20.188 27.234 4.32 1 87.19 91 GLU A O 1
ATOM 719 N N . ARG A 1 92 ? 20.203 25.172 3.623 1 86.31 92 ARG A N 1
ATOM 720 C CA . ARG A 1 92 ? 21.562 25.234 3.115 1 86.31 92 ARG A CA 1
ATOM 721 C C . ARG A 1 92 ? 21.641 26.094 1.851 1 86.31 92 ARG A C 1
ATOM 723 O O . ARG A 1 92 ? 22.625 26.797 1.631 1 86.31 92 ARG A O 1
ATOM 730 N N . THR A 1 93 ? 20.672 26.047 1.032 1 87.88 93 THR A N 1
ATOM 731 C CA . THR A 1 93 ? 20.672 26.766 -0.236 1 87.88 93 THR A CA 1
ATOM 732 C C . THR A 1 93 ? 20.391 28.25 -0.015 1 87.88 93 THR A C 1
ATOM 734 O O . THR A 1 93 ? 20.859 29.094 -0.776 1 87.88 93 THR A O 1
ATOM 737 N N . LYS A 1 94 ? 19.578 28.562 0.832 1 85.81 94 LYS A N 1
ATOM 738 C CA . LYS A 1 94 ? 19.359 29.969 1.183 1 85.81 94 LYS A CA 1
ATOM 739 C C . LYS A 1 94 ? 20.656 30.609 1.681 1 85.81 94 LYS A C 1
ATOM 741 O O . LYS A 1 94 ? 20.922 31.781 1.388 1 85.81 94 LYS A O 1
ATOM 746 N N . GLU A 1 95 ? 21.391 29.953 2.441 1 77.81 95 GLU A N 1
ATOM 747 C CA . GLU A 1 95 ? 22.656 30.469 2.955 1 77.81 95 GLU A CA 1
ATOM 748 C C . GLU A 1 95 ? 23.656 30.719 1.827 1 77.81 95 GLU A C 1
ATOM 750 O O . GLU A 1 95 ? 24.375 31.719 1.837 1 77.81 95 GLU A O 1
ATOM 755 N N . VAL A 1 96 ? 23.625 30 0.822 1 75.62 96 VAL A N 1
ATOM 756 C CA . VAL A 1 96 ? 24.562 30.188 -0.282 1 75.62 96 VAL A CA 1
ATOM 757 C C . VAL A 1 96 ? 24.109 31.359 -1.152 1 75.62 96 VAL A C 1
ATOM 759 O O . VAL A 1 96 ? 24.953 32.062 -1.728 1 75.62 96 VAL A O 1
ATOM 762 N N . THR A 1 97 ? 22.938 31.594 -1.244 1 76.69 97 THR A N 1
ATOM 763 C CA . THR A 1 97 ? 22.453 32.688 -2.082 1 76.69 97 THR A CA 1
ATOM 764 C C . THR A 1 97 ? 22.609 34.031 -1.38 1 76.69 97 THR A C 1
ATOM 766 O O . THR A 1 97 ? 22.672 35.062 -2.033 1 76.69 97 THR A O 1
ATOM 769 N N . ASP A 1 98 ? 22.484 34.062 -0.19 1 63.81 98 ASP A N 1
ATOM 770 C CA . ASP A 1 98 ? 22.641 35.312 0.528 1 63.81 98 ASP A CA 1
ATOM 771 C C . ASP A 1 98 ? 24.109 35.75 0.561 1 63.81 98 ASP A C 1
ATOM 773 O O . ASP A 1 98 ? 24.406 36.906 0.829 1 63.81 98 ASP A O 1
ATOM 777 N N . VAL A 1 99 ? 25.047 34.781 0.419 1 61.44 99 VAL A N 1
ATOM 778 C CA . VAL A 1 99 ? 26.453 35.188 0.436 1 61.44 99 VAL A CA 1
ATOM 779 C C . VAL A 1 99 ? 26.859 35.656 -0.948 1 61.44 99 VAL A C 1
ATOM 781 O O . VAL A 1 99 ? 27.969 36.188 -1.125 1 61.44 99 VAL A O 1
ATOM 784 N N . ASP A 1 100 ? 26.031 35.5 -2.027 1 48.12 100 ASP A N 1
ATOM 785 C CA . ASP A 1 100 ? 26.516 36.188 -3.229 1 48.12 100 ASP A CA 1
ATOM 786 C C . ASP A 1 100 ? 26.25 37.688 -3.152 1 48.12 100 ASP A C 1
ATOM 788 O O . ASP A 1 100 ? 25.156 38.125 -2.779 1 48.12 100 ASP A O 1
ATOM 792 N N . MET B 1 1 ? 29.125 -24.578 -29.266 1 33.88 1 MET B N 1
ATOM 793 C CA . MET B 1 1 ? 28.047 -23.594 -29.297 1 33.88 1 MET B CA 1
ATOM 794 C C . MET B 1 1 ? 26.828 -24.078 -28.5 1 33.88 1 MET B C 1
ATOM 796 O O . MET B 1 1 ? 26.125 -24.984 -28.938 1 33.88 1 MET B O 1
ATOM 800 N N . SER B 1 2 ? 26.906 -24.328 -27.188 1 39.19 2 SER B N 1
ATOM 801 C CA . SER B 1 2 ? 25.938 -24.875 -26.25 1 39.19 2 SER B CA 1
ATOM 802 C C . SER B 1 2 ? 24.562 -24.25 -26.438 1 39.19 2 SER B C 1
ATOM 804 O O . SER B 1 2 ? 24.438 -23.031 -26.578 1 39.19 2 SER B O 1
ATOM 806 N N . ASP B 1 3 ? 23.594 -24.812 -27.219 1 39.19 3 ASP B N 1
ATOM 807 C CA . ASP B 1 3 ? 22.219 -24.422 -27.547 1 39.19 3 ASP B CA 1
ATOM 808 C C . ASP B 1 3 ? 21.484 -23.906 -26.312 1 39.19 3 ASP B C 1
ATOM 810 O O . ASP B 1 3 ? 20.938 -24.688 -25.531 1 39.19 3 ASP B O 1
ATOM 814 N N . TYR B 1 4 ? 22.016 -23.094 -25.406 1 44.5 4 TYR B N 1
ATOM 815 C CA . TYR B 1 4 ? 21.203 -22.484 -24.359 1 44.5 4 TYR B CA 1
ATOM 816 C C . TYR B 1 4 ? 19.828 -22.094 -24.891 1 44.5 4 TYR B C 1
ATOM 818 O O . TYR B 1 4 ? 19.719 -21.375 -25.875 1 44.5 4 TYR B O 1
ATOM 826 N N . ALA B 1 5 ? 18.875 -22.875 -25.109 1 47.19 5 ALA B N 1
ATOM 827 C CA . ALA B 1 5 ? 17.469 -22.578 -25.406 1 47.19 5 ALA B CA 1
ATOM 828 C C . ALA B 1 5 ? 17.094 -21.172 -24.922 1 47.19 5 ALA B C 1
ATOM 830 O O . ALA B 1 5 ? 17.344 -20.844 -23.75 1 47.19 5 ALA B O 1
ATOM 831 N N . LYS B 1 6 ? 17.047 -20.047 -25.75 1 52.31 6 LYS B N 1
ATOM 832 C CA . LYS B 1 6 ? 16.75 -18.625 -25.547 1 52.31 6 LYS B CA 1
ATOM 833 C C . LYS B 1 6 ? 15.484 -18.438 -24.734 1 52.31 6 LYS B C 1
ATOM 835 O O . LYS B 1 6 ? 14.375 -18.672 -25.234 1 52.31 6 LYS B O 1
ATOM 840 N N . ILE B 1 7 ? 15.445 -18.75 -23.547 1 52.69 7 ILE B N 1
ATOM 841 C CA . ILE B 1 7 ? 14.273 -18.422 -22.75 1 52.69 7 ILE B CA 1
ATOM 842 C C . ILE B 1 7 ? 13.797 -17.016 -23.109 1 52.69 7 ILE B C 1
ATOM 844 O O . ILE B 1 7 ? 14.57 -16.047 -23.016 1 52.69 7 ILE B O 1
ATOM 848 N N . VAL B 1 8 ? 12.891 -16.938 -24.156 1 56 8 VAL B N 1
ATOM 849 C CA . VAL B 1 8 ? 12.211 -15.695 -24.531 1 56 8 VAL B CA 1
ATOM 850 C C . VAL B 1 8 ? 11.336 -15.227 -23.359 1 56 8 VAL B C 1
ATOM 852 O O . VAL B 1 8 ? 10.664 -16.031 -22.719 1 56 8 VAL B O 1
ATOM 855 N N . TYR B 1 9 ? 11.664 -14.133 -22.797 1 63.41 9 TYR B N 1
ATOM 856 C CA . TYR B 1 9 ? 10.898 -13.461 -21.75 1 63.41 9 TYR B CA 1
ATOM 857 C C . TYR B 1 9 ? 9.5 -13.094 -22.234 1 63.41 9 TYR B C 1
ATOM 859 O O . TYR B 1 9 ? 9.352 -12.258 -23.125 1 63.41 9 TYR B O 1
ATOM 867 N N . PRO B 1 10 ? 8.578 -14.031 -21.812 1 69.38 10 PRO B N 1
ATOM 868 C CA . PRO B 1 10 ? 7.242 -13.609 -22.25 1 69.38 10 PRO B CA 1
ATOM 869 C C . PRO B 1 10 ? 6.863 -12.219 -21.719 1 69.38 10 PRO B C 1
ATOM 871 O O . PRO B 1 10 ? 7.297 -11.828 -20.641 1 69.38 10 PRO B O 1
ATOM 874 N N . ARG B 1 11 ? 6.371 -11.438 -22.625 1 86.62 11 ARG B N 1
ATOM 875 C CA . ARG B 1 11 ? 5.848 -10.141 -22.234 1 86.62 11 ARG B CA 1
ATOM 876 C C . ARG B 1 11 ? 4.664 -10.297 -21.281 1 86.62 11 ARG B C 1
ATOM 878 O O . ARG B 1 11 ? 3.752 -11.078 -21.547 1 86.62 11 ARG B O 1
ATOM 885 N N . ILE B 1 12 ? 4.77 -9.844 -20.141 1 93.88 12 ILE B N 1
ATOM 886 C CA . ILE B 1 12 ? 3.635 -9.781 -19.219 1 93.88 12 ILE B CA 1
ATOM 887 C C . ILE B 1 12 ? 2.715 -8.633 -19.609 1 93.88 12 ILE B C 1
ATOM 889 O O . ILE B 1 12 ? 3.117 -7.465 -19.578 1 93.88 12 ILE B O 1
ATOM 893 N N . THR B 1 13 ? 1.524 -8.922 -20.031 1 95.62 13 THR B N 1
ATOM 894 C CA . THR B 1 13 ? 0.588 -7.895 -20.469 1 95.62 13 THR B CA 1
ATOM 895 C C . THR B 1 13 ? -0.429 -7.582 -19.375 1 95.62 13 THR B C 1
ATOM 897 O O . THR B 1 13 ? -0.605 -8.367 -18.453 1 95.62 13 THR B O 1
ATOM 900 N N . LYS B 1 14 ? -1.075 -6.457 -19.547 1 97.31 14 LYS B N 1
ATOM 901 C CA . LYS B 1 14 ? -2.139 -6.082 -18.609 1 97.31 14 LYS B CA 1
ATOM 902 C C . LYS B 1 14 ? -3.289 -7.082 -18.672 1 97.31 14 LYS B C 1
ATOM 904 O O . LYS B 1 14 ? -3.889 -7.398 -17.641 1 97.31 14 LYS B O 1
ATOM 909 N N . GLY B 1 15 ? -3.525 -7.461 -19.953 1 96.88 15 GLY B N 1
ATOM 910 C CA . GLY B 1 15 ? -4.578 -8.453 -20.109 1 96.88 15 GLY B CA 1
ATOM 911 C C . GLY B 1 15 ? -4.309 -9.734 -19.344 1 96.88 15 GLY B C 1
ATOM 912 O O . GLY B 1 15 ? -5.207 -10.273 -18.688 1 96.88 15 GLY B O 1
ATOM 913 N N . TYR B 1 16 ? -3.125 -10.219 -19.438 1 96.25 16 TYR B N 1
ATOM 914 C CA . TYR B 1 16 ? -2.732 -11.406 -18.703 1 96.25 16 TYR B CA 1
ATOM 915 C C . TYR B 1 16 ? -2.852 -11.172 -17.203 1 96.25 16 TYR B C 1
ATOM 917 O O . TYR B 1 16 ? -3.42 -12 -16.469 1 96.25 16 TYR B O 1
ATOM 925 N N . ALA B 1 17 ? -2.393 -10.102 -16.672 1 98 17 ALA B N 1
ATOM 926 C CA . ALA B 1 17 ? -2.484 -9.773 -15.25 1 98 17 ALA B CA 1
ATOM 927 C C . ALA B 1 17 ? -3.936 -9.781 -14.781 1 98 17 ALA B C 1
ATOM 929 O O . ALA B 1 17 ? -4.25 -10.344 -13.727 1 98 17 ALA B O 1
ATOM 930 N N . LYS B 1 18 ? -4.766 -9.195 -15.539 1 98.31 18 LYS B N 1
ATOM 931 C CA . LYS B 1 18 ? -6.188 -9.148 -15.211 1 98.31 18 LYS B CA 1
ATOM 932 C C . LYS B 1 18 ? -6.773 -10.555 -15.125 1 98.31 18 LYS B C 1
ATOM 934 O O . LYS B 1 18 ? -7.625 -10.828 -14.273 1 98.31 18 LYS B O 1
ATOM 939 N N . SER B 1 19 ? -6.285 -11.398 -16.016 1 98.19 19 SER B N 1
ATOM 940 C CA . SER B 1 19 ? -6.809 -12.766 -16.078 1 98.19 19 SER B CA 1
ATOM 941 C C . SER B 1 19 ? -6.43 -13.547 -14.82 1 98.19 19 SER B C 1
ATOM 943 O O . SER B 1 19 ? -7.027 -14.594 -14.531 1 98.19 19 SER B O 1
ATOM 945 N N . LEU B 1 20 ? -5.504 -13.109 -14.078 1 98.44 20 LEU B N 1
ATOM 946 C CA . LEU B 1 20 ? -5.039 -13.812 -12.883 1 98.44 20 LEU B CA 1
ATOM 947 C C . LEU B 1 20 ? -5.914 -13.477 -11.68 1 98.44 20 LEU B C 1
ATOM 949 O O . LEU B 1 20 ? -5.812 -14.125 -10.633 1 98.44 20 LEU B O 1
ATOM 953 N N . ILE B 1 21 ? -6.762 -12.516 -11.781 1 98.81 21 ILE B N 1
ATOM 954 C CA . ILE B 1 21 ? -7.586 -12.078 -10.664 1 98.81 21 ILE B CA 1
ATOM 955 C C . ILE B 1 21 ? -8.812 -12.977 -10.531 1 98.81 21 ILE B C 1
ATOM 957 O O . ILE B 1 21 ? -9.625 -13.062 -11.453 1 98.81 21 ILE B O 1
ATOM 961 N N . ALA B 1 22 ? -8.898 -13.633 -9.398 1 98.69 22 ALA B N 1
ATOM 962 C CA . ALA B 1 22 ? -10.023 -14.516 -9.109 1 98.69 22 ALA B CA 1
ATOM 963 C C . ALA B 1 22 ? -11.172 -13.742 -8.469 1 98.69 22 ALA B C 1
ATOM 965 O O . ALA B 1 22 ? -12.344 -14.047 -8.703 1 98.69 22 ALA B O 1
ATOM 966 N N . GLU B 1 23 ? -10.852 -12.805 -7.66 1 98.44 23 GLU B N 1
ATOM 967 C CA . GLU B 1 23 ? -11.828 -12.008 -6.926 1 98.44 23 GLU B CA 1
ATOM 968 C C . GLU B 1 23 ? -11.32 -10.586 -6.699 1 98.44 23 GLU B C 1
ATOM 970 O O . GLU B 1 23 ? -10.133 -10.375 -6.43 1 98.44 23 GLU B O 1
ATOM 975 N N . GLU B 1 24 ? -12.195 -9.68 -6.824 1 98.69 24 GLU B N 1
ATOM 976 C CA . GLU B 1 24 ? -11.906 -8.273 -6.562 1 98.69 24 GLU B CA 1
ATOM 977 C C . GLU B 1 24 ? -12.945 -7.66 -5.629 1 98.69 24 GLU B C 1
ATOM 979 O O . GLU B 1 24 ? -14.141 -7.914 -5.773 1 98.69 24 GLU B O 1
ATOM 984 N N . GLN B 1 25 ? -12.508 -6.852 -4.727 1 98.5 25 GLN B N 1
ATOM 985 C CA . GLN B 1 25 ? -13.391 -6.059 -3.875 1 98.5 25 GLN B CA 1
ATOM 986 C C . GLN B 1 25 ? -12.93 -4.602 -3.812 1 98.5 25 GLN B C 1
ATOM 988 O O . GLN B 1 25 ? -11.734 -4.332 -3.664 1 98.5 25 GLN B O 1
ATOM 993 N N . ILE B 1 26 ? -13.898 -3.693 -3.957 1 98.62 26 ILE B N 1
ATOM 994 C CA . ILE B 1 26 ? -13.633 -2.26 -3.879 1 98.62 26 ILE B CA 1
ATOM 995 C C . ILE B 1 26 ? -14.258 -1.691 -2.605 1 98.62 26 ILE B C 1
ATOM 997 O O . ILE B 1 26 ? -15.422 -1.963 -2.301 1 98.62 26 ILE B O 1
ATOM 1001 N N . VAL B 1 27 ? -13.492 -1 -1.843 1 97.94 27 VAL B N 1
ATOM 1002 C CA . VAL B 1 27 ? -13.977 -0.277 -0.672 1 97.94 27 VAL B CA 1
ATOM 1003 C C . VAL B 1 27 ? -13.805 1.226 -0.882 1 97.94 27 VAL B C 1
ATOM 1005 O O . VAL B 1 27 ? -12.695 1.695 -1.162 1 97.94 27 VAL B O 1
ATOM 1008 N N . VAL B 1 28 ? -14.883 1.905 -0.767 1 97.56 28 VAL B N 1
ATOM 1009 C CA . VAL B 1 28 ? -14.859 3.359 -0.887 1 97.56 28 VAL B CA 1
ATOM 1010 C C . VAL B 1 28 ? -15.031 3.996 0.49 1 97.56 28 VAL B C 1
ATOM 1012 O O . VAL B 1 28 ? -15.992 3.699 1.202 1 97.56 28 VAL B O 1
ATOM 1015 N N . ASN B 1 29 ? -14.078 4.793 0.905 1 97.31 29 ASN B N 1
ATOM 1016 C CA . ASN B 1 29 ? -14.195 5.617 2.102 1 97.31 29 ASN B CA 1
ATOM 1017 C C . ASN B 1 29 ? -14.305 7.098 1.752 1 97.31 29 ASN B C 1
ATOM 1019 O O . ASN B 1 29 ? -13.297 7.781 1.585 1 97.31 29 ASN B O 1
ATOM 1023 N N . ALA B 1 30 ? -15.5 7.578 1.694 1 94.94 30 ALA B N 1
ATOM 1024 C CA . ALA B 1 30 ? -15.766 8.953 1.283 1 94.94 30 ALA B CA 1
ATOM 1025 C C . ALA B 1 30 ? -15.281 9.945 2.338 1 94.94 30 ALA B C 1
ATOM 1027 O O . ALA B 1 30 ? -14.828 11.039 2.006 1 94.94 30 ALA B O 1
ATOM 1028 N N . GLU B 1 31 ? -15.406 9.594 3.607 1 94.25 31 GLU B N 1
ATOM 1029 C CA . GLU B 1 31 ? -14.984 10.477 4.691 1 94.25 31 GLU B CA 1
ATOM 1030 C C . GLU B 1 31 ? -13.492 10.789 4.598 1 94.25 31 GLU B C 1
ATOM 1032 O O . GLU B 1 31 ? -13.086 11.945 4.773 1 94.25 31 GLU B O 1
ATOM 1037 N N . MET B 1 32 ? -12.656 9.812 4.281 1 95.38 32 MET B N 1
ATOM 1038 C CA . MET B 1 32 ? -11.203 9.969 4.188 1 95.38 32 MET B CA 1
ATOM 1039 C C . MET B 1 32 ? -10.781 10.25 2.752 1 95.38 32 MET B C 1
ATOM 1041 O O . MET B 1 32 ? -9.594 10.453 2.48 1 95.38 32 MET B O 1
ATOM 1045 N N . CYS B 1 33 ? -11.734 10.203 1.843 1 96.44 33 CYS B N 1
ATOM 1046 C CA . CYS B 1 33 ? -11.461 10.391 0.421 1 96.44 33 CYS B CA 1
ATOM 1047 C C . CYS B 1 33 ? -10.445 9.375 -0.08 1 96.44 33 CYS B C 1
ATOM 1049 O O . CYS B 1 33 ? -9.461 9.742 -0.725 1 96.44 33 CYS B O 1
ATOM 1051 N N . VAL B 1 34 ? -10.68 8.094 0.192 1 97.62 34 VAL B N 1
ATOM 1052 C CA . VAL B 1 34 ? -9.789 6.992 -0.161 1 97.62 34 VAL B CA 1
ATOM 1053 C C . VAL B 1 34 ? -10.594 5.871 -0.824 1 97.62 34 VAL B C 1
ATOM 1055 O O . VAL B 1 34 ? -11.711 5.574 -0.407 1 97.62 34 VAL B O 1
ATOM 1058 N N . VAL B 1 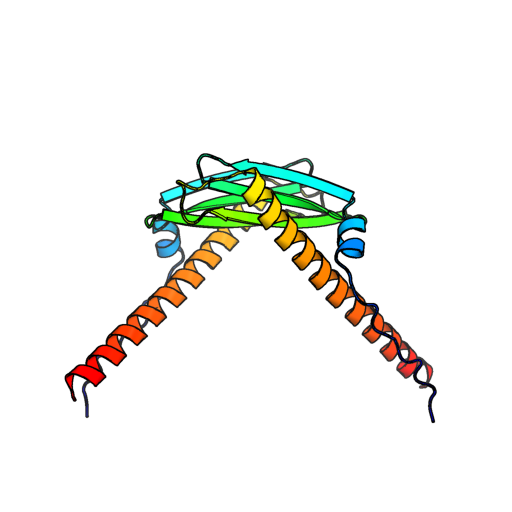35 ? -10.086 5.297 -1.857 1 98.31 35 VAL B N 1
ATOM 1059 C CA . VAL B 1 35 ? -10.617 4.07 -2.449 1 98.31 35 VAL B CA 1
ATOM 1060 C C . VAL B 1 35 ? -9.586 2.951 -2.326 1 98.31 35 VAL B C 1
ATOM 1062 O O . VAL B 1 35 ? -8.391 3.162 -2.576 1 98.31 35 VAL B O 1
ATOM 1065 N N . ILE B 1 36 ? -10.031 1.757 -1.918 1 98.75 36 ILE B N 1
ATOM 1066 C CA . ILE B 1 36 ? -9.18 0.582 -1.747 1 98.75 36 ILE B CA 1
ATOM 1067 C C . ILE B 1 36 ? -9.578 -0.493 -2.756 1 98.75 36 ILE B C 1
ATOM 1069 O O . ILE B 1 36 ? -10.766 -0.735 -2.977 1 98.75 36 ILE B O 1
ATOM 1073 N N . CYS B 1 37 ? -8.625 -1.029 -3.385 1 98.88 37 CYS B N 1
ATOM 1074 C CA . CYS B 1 37 ? -8.828 -2.219 -4.203 1 98.88 37 CYS B CA 1
ATOM 1075 C C . CYS B 1 37 ? -8.102 -3.422 -3.611 1 98.88 37 CYS B C 1
ATOM 1077 O O . CYS B 1 37 ? -6.902 -3.361 -3.354 1 98.88 37 CYS B O 1
ATOM 1079 N N . MET B 1 38 ? -8.836 -4.516 -3.324 1 98.75 38 MET B N 1
ATOM 1080 C CA . MET B 1 38 ? -8.281 -5.789 -2.865 1 98.75 38 MET B CA 1
ATOM 1081 C C . MET B 1 38 ? -8.586 -6.902 -3.859 1 98.75 38 MET B C 1
ATOM 1083 O O . MET B 1 38 ? -9.695 -6.988 -4.387 1 98.75 38 MET B O 1
ATOM 1087 N N . VAL B 1 39 ? -7.582 -7.742 -4.059 1 98.62 39 VAL B N 1
ATOM 1088 C CA . VAL B 1 39 ? -7.844 -8.859 -4.957 1 98.62 39 VAL B CA 1
ATOM 1089 C C . VAL B 1 39 ? -7.297 -10.148 -4.352 1 98.62 39 VAL B C 1
ATOM 1091 O O . VAL B 1 39 ? -6.391 -10.117 -3.512 1 98.62 39 VAL B O 1
ATOM 1094 N N . ARG B 1 40 ? -7.906 -11.18 -4.719 1 98.12 40 ARG B N 1
ATOM 1095 C CA . ARG B 1 40 ? -7.344 -12.516 -4.609 1 98.12 40 ARG B CA 1
ATOM 1096 C C . ARG B 1 40 ? -7.016 -13.086 -5.984 1 98.12 40 ARG B C 1
ATOM 1098 O O . ARG B 1 40 ? -7.855 -13.07 -6.887 1 98.12 40 ARG B O 1
ATOM 1105 N N . LEU B 1 41 ? -5.824 -13.523 -6.105 1 98.19 41 LEU B N 1
ATOM 1106 C CA . LEU B 1 41 ? -5.406 -14.117 -7.375 1 98.19 41 LEU B CA 1
ATOM 1107 C C . LEU B 1 41 ? -5.82 -15.578 -7.457 1 98.19 41 LEU B C 1
ATOM 1109 O O . LEU B 1 41 ? -6.254 -16.156 -6.465 1 98.19 41 LEU B O 1
ATOM 1113 N N . ASN B 1 42 ? -5.73 -16.094 -8.664 1 98.06 42 ASN B N 1
ATOM 1114 C CA . ASN B 1 42 ? -6.07 -17.5 -8.875 1 98.06 42 ASN B CA 1
ATOM 1115 C C . ASN B 1 42 ? -5.238 -18.422 -7.984 1 98.06 42 ASN B C 1
ATOM 1117 O O . ASN B 1 42 ? -5.715 -19.469 -7.559 1 98.06 42 ASN B O 1
ATOM 1121 N N . ASN B 1 43 ? -4.105 -18.016 -7.66 1 95.88 43 ASN B N 1
ATOM 1122 C CA . ASN B 1 43 ? -3.23 -18.859 -6.844 1 95.88 43 ASN B CA 1
ATOM 1123 C C . ASN B 1 43 ? -3.477 -18.641 -5.352 1 95.88 43 ASN B C 1
ATOM 1125 O O . ASN B 1 43 ? -2.748 -19.172 -4.512 1 95.88 43 ASN B O 1
ATOM 1129 N N . GLY B 1 44 ? -4.352 -17.766 -5.027 1 95.25 44 GLY B N 1
ATOM 1130 C CA . GLY B 1 44 ? -4.75 -17.547 -3.646 1 95.25 44 GLY B CA 1
ATOM 1131 C C . GLY B 1 44 ? -4.105 -16.312 -3.029 1 95.25 44 GLY B C 1
ATOM 1132 O O . GLY B 1 44 ? -4.516 -15.859 -1.959 1 95.25 44 GLY B O 1
ATOM 1133 N N . HIS B 1 45 ? -3.105 -15.805 -3.691 1 95.94 45 HIS B N 1
ATOM 1134 C CA . HIS B 1 45 ? -2.402 -14.625 -3.197 1 95.94 45 HIS B CA 1
ATOM 1135 C C . HIS B 1 45 ? -3.305 -13.398 -3.219 1 95.94 45 HIS B C 1
ATOM 1137 O O . HIS B 1 45 ? -4.098 -13.219 -4.145 1 95.94 45 HIS B O 1
ATOM 1143 N N . ARG B 1 46 ? -3.143 -12.547 -2.223 1 97.06 46 ARG B N 1
ATOM 1144 C CA . ARG B 1 46 ? -3.949 -11.328 -2.148 1 97.06 46 ARG B CA 1
ATOM 1145 C C . ARG B 1 46 ? -3.072 -10.086 -2.219 1 97.06 46 ARG B C 1
ATOM 1147 O O . ARG B 1 46 ? -1.892 -10.125 -1.865 1 97.06 46 ARG B O 1
ATOM 1154 N N . LEU B 1 47 ? -3.639 -9.055 -2.682 1 98.25 47 LEU B N 1
ATOM 1155 C CA . LEU B 1 47 ? -2.996 -7.75 -2.789 1 98.25 47 LEU B CA 1
ATOM 1156 C C . LEU B 1 47 ? -3.973 -6.633 -2.443 1 98.25 47 LEU B C 1
ATOM 1158 O O . LEU B 1 47 ? -5.188 -6.805 -2.568 1 98.25 47 LEU B O 1
ATOM 1162 N N . VAL B 1 48 ? -3.404 -5.527 -2.033 1 98.69 48 VAL B N 1
ATOM 1163 C CA . VAL B 1 48 ? -4.172 -4.316 -1.761 1 98.69 48 VAL B CA 1
ATOM 1164 C C . VAL B 1 48 ? -3.504 -3.121 -2.438 1 98.69 48 VAL B C 1
ATOM 1166 O O . VAL B 1 48 ? -2.281 -2.973 -2.387 1 98.69 48 VAL B O 1
ATOM 1169 N N . THR B 1 49 ? -4.266 -2.301 -3.082 1 98.81 49 THR B N 1
ATOM 1170 C CA . THR B 1 49 ? -3.863 -0.989 -3.578 1 98.81 49 THR B CA 1
ATOM 1171 C C . THR B 1 49 ? -4.875 0.077 -3.17 1 98.81 49 THR B C 1
ATOM 1173 O O . THR B 1 49 ? -5.93 -0.241 -2.615 1 98.81 49 THR B O 1
ATOM 1176 N N . ASP B 1 50 ? -4.426 1.301 -3.336 1 98.69 50 ASP B N 1
ATOM 1177 C CA . ASP B 1 50 ? -5.316 2.379 -2.916 1 98.69 50 ASP B CA 1
ATOM 1178 C C . ASP B 1 50 ? -5.23 3.566 -3.873 1 98.69 50 ASP B C 1
ATOM 1180 O O . ASP B 1 50 ? -4.352 3.611 -4.734 1 98.69 50 ASP B O 1
ATOM 1184 N N . ALA B 1 51 ? -6.234 4.383 -3.748 1 98.19 51 ALA B N 1
ATOM 1185 C CA . ALA B 1 51 ? -6.238 5.723 -4.332 1 98.19 51 ALA B CA 1
ATOM 1186 C C . ALA B 1 51 ? -6.602 6.777 -3.289 1 98.19 51 ALA B C 1
ATOM 1188 O O . ALA B 1 51 ? -7.707 6.766 -2.746 1 98.19 51 ALA B O 1
ATOM 1189 N N . ILE B 1 52 ? -5.625 7.555 -2.965 1 96.75 52 ILE B N 1
ATOM 1190 C CA . ILE B 1 52 ? -5.801 8.664 -2.039 1 96.75 52 ILE B CA 1
ATOM 1191 C C . ILE B 1 52 ? -5.949 9.969 -2.82 1 96.75 52 ILE B C 1
ATOM 1193 O O . ILE B 1 52 ? -5.109 10.297 -3.664 1 96.75 52 ILE B O 1
ATOM 1197 N N . VAL B 1 53 ? -6.953 10.594 -2.549 1 91.38 53 VAL B N 1
ATOM 1198 C CA . VAL B 1 53 ? -7.223 11.836 -3.266 1 91.38 53 VAL B CA 1
ATOM 1199 C C . VAL B 1 53 ? -6.582 13.008 -2.527 1 91.38 53 VAL B C 1
ATOM 1201 O O . VAL B 1 53 ? -6.922 13.281 -1.375 1 91.38 53 VAL B O 1
ATOM 1204 N N . ALA B 1 54 ? -5.703 13.641 -3.18 1 86.69 54 ALA B N 1
ATOM 1205 C CA . ALA B 1 54 ? -4.938 14.719 -2.559 1 86.69 54 ALA B CA 1
ATOM 1206 C C . ALA B 1 54 ? -5.836 15.898 -2.219 1 86.69 54 ALA B C 1
ATOM 1208 O O . ALA B 1 54 ? -5.719 16.484 -1.142 1 86.69 54 ALA B O 1
ATOM 1209 N N . ASN B 1 55 ? -6.723 16.25 -3.117 1 88.06 55 ASN B N 1
ATOM 1210 C CA . ASN B 1 55 ? -7.707 17.312 -2.918 1 88.06 55 ASN B CA 1
ATOM 1211 C C . ASN B 1 55 ? -9.102 16.734 -2.688 1 88.06 55 ASN B C 1
ATOM 1213 O O . ASN B 1 55 ? -9.773 16.328 -3.635 1 88.06 55 ASN B O 1
ATOM 1217 N N . SER B 1 56 ? -9.547 16.844 -1.425 1 84.88 56 SER B N 1
ATOM 1218 C CA . SER B 1 56 ? -10.781 16.172 -1.023 1 84.88 56 SER B CA 1
ATOM 1219 C C . SER B 1 56 ? -11.977 16.719 -1.802 1 84.88 56 SER B C 1
ATOM 1221 O O . SER B 1 56 ? -12.984 16.031 -1.97 1 84.88 56 SER B O 1
ATOM 1223 N N . GLY B 1 57 ? -11.906 17.953 -2.293 1 89.19 57 GLY B N 1
ATOM 1224 C CA . GLY B 1 57 ? -12.992 18.531 -3.068 1 89.19 57 GLY B CA 1
ATOM 1225 C C . GLY B 1 57 ? -13.172 17.875 -4.426 1 89.19 57 GLY B C 1
ATOM 1226 O O . GLY B 1 57 ? -14.203 18.062 -5.082 1 89.19 57 GLY B O 1
ATOM 1227 N N . LEU B 1 58 ? -12.312 17.078 -4.773 1 87.44 58 LEU B N 1
ATOM 1228 C CA . LEU B 1 58 ? -12.289 16.438 -6.082 1 87.44 58 LEU B CA 1
ATOM 1229 C C . LEU B 1 58 ? -12.508 14.93 -5.949 1 87.44 58 LEU B C 1
ATOM 1231 O O . LEU B 1 58 ? -12.289 14.18 -6.902 1 87.44 58 LEU B O 1
ATOM 1235 N N . PHE B 1 59 ? -12.977 14.609 -4.773 1 94 59 PHE B N 1
ATOM 1236 C CA . PHE B 1 59 ? -13.125 13.172 -4.578 1 94 59 PHE B CA 1
ATOM 1237 C C . PHE B 1 59 ? -14.133 12.594 -5.562 1 94 59 PHE B C 1
ATOM 1239 O O . PHE B 1 59 ? -15.258 13.078 -5.664 1 94 59 PHE B O 1
ATOM 1246 N N . ASP B 1 60 ? -13.711 11.609 -6.367 1 96.56 60 ASP B N 1
ATOM 1247 C CA . ASP B 1 60 ? -14.477 10.828 -7.336 1 96.56 60 ASP B CA 1
ATOM 1248 C C . ASP B 1 60 ? -14.211 9.328 -7.168 1 96.56 60 ASP B C 1
ATOM 1250 O O . ASP B 1 60 ? -13.156 8.836 -7.562 1 96.56 60 ASP B O 1
ATOM 1254 N N . ALA B 1 61 ? -15.25 8.672 -6.672 1 96.12 61 ALA B N 1
ATOM 1255 C CA . ALA B 1 61 ? -15.086 7.262 -6.336 1 96.12 61 ALA B CA 1
ATOM 1256 C C . ALA B 1 61 ? -14.758 6.438 -7.578 1 96.12 61 ALA B C 1
ATOM 1258 O O . ALA B 1 61 ? -13.977 5.484 -7.512 1 96.12 61 ALA B O 1
ATOM 1259 N N . ALA B 1 62 ? -15.398 6.789 -8.703 1 97 62 ALA B N 1
ATOM 1260 C CA . ALA B 1 62 ? -15.156 6.047 -9.938 1 97 62 ALA B CA 1
ATOM 1261 C C . ALA B 1 62 ? -13.719 6.242 -10.422 1 97 62 ALA B C 1
ATOM 1263 O O . ALA B 1 62 ? -13.055 5.277 -10.805 1 97 62 ALA B O 1
ATOM 1264 N N . ARG B 1 63 ? -13.297 7.445 -10.359 1 96.94 63 ARG B N 1
ATOM 1265 C CA . ARG B 1 63 ? -11.914 7.727 -10.734 1 96.94 63 ARG B CA 1
ATOM 1266 C C . ARG B 1 63 ? -10.938 7.039 -9.781 1 96.94 63 ARG B C 1
ATOM 1268 O O . ARG B 1 63 ? -9.953 6.445 -10.219 1 96.94 63 ARG B O 1
ATOM 1275 N N . GLY B 1 64 ? -11.18 7.148 -8.492 1 97.69 64 GLY B N 1
ATOM 1276 C CA . GLY B 1 64 ? -10.344 6.473 -7.508 1 97.69 64 GLY B CA 1
ATOM 1277 C C . GLY B 1 64 ? -10.266 4.977 -7.719 1 97.69 64 GLY B C 1
ATOM 1278 O O . GLY B 1 64 ? -9.203 4.375 -7.559 1 97.69 64 GLY B O 1
ATOM 1279 N N . THR B 1 65 ? -11.406 4.402 -8.102 1 98.12 65 THR B N 1
ATOM 1280 C CA . THR B 1 65 ? -11.445 2.971 -8.383 1 98.12 65 THR B CA 1
ATOM 1281 C C . THR B 1 65 ? -10.516 2.617 -9.539 1 98.12 65 THR B C 1
ATOM 1283 O O . THR B 1 65 ? -9.75 1.655 -9.453 1 98.12 65 THR B O 1
ATOM 1286 N N . GLN B 1 66 ? -10.562 3.426 -10.531 1 98.12 66 GLN B N 1
ATOM 1287 C CA . GLN B 1 66 ? -9.727 3.174 -11.695 1 98.12 66 GLN B CA 1
ATOM 1288 C C . GLN B 1 66 ? -8.242 3.293 -11.344 1 98.12 66 GLN B C 1
ATOM 1290 O O . GLN B 1 66 ? -7.434 2.465 -11.758 1 98.12 66 GLN B O 1
ATOM 1295 N N . ILE B 1 67 ? -7.926 4.289 -10.633 1 98.19 67 ILE B N 1
ATOM 1296 C CA . ILE B 1 67 ? -6.539 4.504 -10.227 1 98.19 67 ILE B CA 1
ATOM 1297 C C . ILE B 1 67 ? -6.059 3.322 -9.391 1 98.19 67 ILE B C 1
ATOM 1299 O O . ILE B 1 67 ? -4.973 2.789 -9.633 1 98.19 67 ILE B O 1
ATOM 1303 N N . ALA B 1 68 ? -6.816 2.893 -8.414 1 98.75 68 ALA B N 1
ATOM 1304 C CA . ALA B 1 68 ? -6.453 1.771 -7.551 1 98.75 68 ALA B CA 1
ATOM 1305 C C . ALA B 1 68 ? -6.293 0.488 -8.359 1 98.75 68 ALA B C 1
ATOM 1307 O O . ALA B 1 68 ? -5.375 -0.298 -8.117 1 98.75 68 ALA B O 1
ATOM 1308 N N . ARG B 1 69 ? -7.199 0.26 -9.297 1 98.75 69 ARG B N 1
ATOM 1309 C CA . ARG B 1 69 ? -7.121 -0.913 -10.164 1 98.75 69 ARG B CA 1
ATOM 1310 C C . ARG B 1 69 ? -5.859 -0.878 -11.023 1 98.75 69 ARG B C 1
ATOM 1312 O O . ARG B 1 69 ? -5.223 -1.91 -11.234 1 98.75 69 ARG B O 1
ATOM 1319 N N . ASP B 1 70 ? -5.594 0.29 -11.531 1 98.69 70 ASP B N 1
ATOM 1320 C CA . ASP B 1 70 ? -4.391 0.42 -12.344 1 98.69 70 ASP B CA 1
ATOM 1321 C C . ASP B 1 70 ? -3.139 0.078 -11.539 1 98.69 70 ASP B C 1
ATOM 1323 O O . ASP B 1 70 ? -2.252 -0.624 -12.031 1 98.69 70 ASP B O 1
ATOM 1327 N N . LYS B 1 71 ? -3.01 0.567 -10.32 1 98.81 71 LYS B N 1
ATOM 1328 C CA . LYS B 1 71 ? -1.908 0.204 -9.438 1 98.81 71 LYS B CA 1
ATOM 1329 C C . LYS B 1 71 ? -1.878 -1.301 -9.188 1 98.81 71 LYS B C 1
ATOM 1331 O O . LYS B 1 71 ? -0.804 -1.903 -9.117 1 98.81 71 LYS B O 1
ATOM 1336 N N . MET B 1 72 ? -3.018 -1.866 -9.039 1 98.94 72 MET B N 1
ATOM 1337 C CA . MET B 1 72 ? -3.129 -3.301 -8.789 1 98.94 72 MET B CA 1
ATOM 1338 C C . MET B 1 72 ? -2.553 -4.105 -9.945 1 98.94 72 MET B C 1
ATOM 1340 O O . MET B 1 72 ? -1.765 -5.027 -9.742 1 98.94 72 MET B O 1
ATOM 1344 N N . ILE B 1 73 ? -2.982 -3.703 -11.148 1 98.81 73 ILE B N 1
ATOM 1345 C CA . ILE B 1 73 ? -2.494 -4.391 -12.344 1 98.81 73 ILE B CA 1
ATOM 1346 C C . ILE B 1 73 ? -0.973 -4.281 -12.414 1 98.81 73 ILE B C 1
ATOM 1348 O O . ILE B 1 73 ? -0.284 -5.266 -12.688 1 98.81 73 ILE B O 1
ATOM 1352 N N . SER B 1 74 ? -0.508 -3.098 -12.141 1 98.62 74 SER B N 1
ATOM 1353 C CA . SER B 1 74 ? 0.937 -2.891 -12.141 1 98.62 74 SER B CA 1
ATOM 1354 C C . SER B 1 74 ? 1.62 -3.785 -11.109 1 98.62 74 SER B C 1
ATOM 1356 O O . SER B 1 74 ? 2.664 -4.379 -11.391 1 98.62 74 SER B O 1
ATOM 1358 N N . LYS B 1 75 ? 1.051 -3.895 -9.93 1 98.62 75 LYS B N 1
ATOM 1359 C CA . LYS B 1 75 ? 1.61 -4.73 -8.867 1 98.62 75 LYS B CA 1
ATOM 1360 C C . LYS B 1 75 ? 1.639 -6.199 -9.289 1 98.62 75 LYS B C 1
ATOM 1362 O O . LYS B 1 75 ? 2.627 -6.898 -9.055 1 98.62 75 LYS B O 1
ATOM 1367 N N . ILE B 1 76 ? 0.604 -6.648 -9.867 1 98.62 76 ILE B N 1
ATOM 1368 C CA . ILE B 1 76 ? 0.526 -8.039 -10.305 1 98.62 76 ILE B CA 1
ATOM 1369 C C . ILE B 1 76 ? 1.588 -8.297 -11.375 1 98.62 76 ILE B C 1
ATOM 1371 O O . ILE B 1 76 ? 2.256 -9.336 -11.352 1 98.62 76 ILE B O 1
ATOM 1375 N N . MET B 1 77 ? 1.733 -7.363 -12.289 1 98.31 77 MET B N 1
ATOM 1376 C CA . MET B 1 77 ? 2.742 -7.508 -13.336 1 98.31 77 MET B CA 1
ATOM 1377 C C . MET B 1 77 ? 4.141 -7.613 -12.734 1 98.31 77 MET B C 1
ATOM 1379 O O . MET B 1 77 ? 4.941 -8.453 -13.148 1 98.31 77 MET B O 1
ATOM 1383 N N . GLU B 1 78 ? 4.402 -6.832 -11.797 1 97.56 78 GLU B N 1
ATOM 1384 C CA . GLU B 1 78 ? 5.695 -6.895 -11.117 1 97.56 78 GLU B CA 1
ATOM 1385 C C . GLU B 1 78 ? 5.918 -8.266 -10.484 1 97.56 78 GLU B C 1
ATOM 1387 O O . GLU B 1 78 ? 7.004 -8.836 -10.586 1 97.56 78 GLU B O 1
ATOM 1392 N N . LEU B 1 79 ? 4.938 -8.766 -9.836 1 97.75 79 LEU B N 1
ATOM 1393 C CA . LEU B 1 79 ? 5.027 -10.07 -9.195 1 97.75 79 LEU B CA 1
ATOM 1394 C C . LEU B 1 79 ? 5.25 -11.172 -10.227 1 97.75 79 LEU B C 1
ATOM 1396 O O . LEU B 1 79 ? 6.027 -12.102 -10 1 97.75 79 LEU B O 1
ATOM 1400 N N . GLU B 1 80 ? 4.539 -11.055 -11.336 1 96.56 80 GLU B N 1
ATOM 1401 C CA . GLU B 1 80 ? 4.68 -12.062 -12.391 1 96.56 80 GLU B CA 1
ATOM 1402 C C . GLU B 1 80 ? 6.051 -11.977 -13.055 1 96.56 80 GLU B C 1
ATOM 1404 O O . GLU B 1 80 ? 6.617 -13 -13.445 1 96.56 80 GLU B O 1
ATOM 1409 N N . MET B 1 81 ? 6.535 -10.781 -13.109 1 95.19 81 MET B N 1
ATOM 1410 C CA . MET B 1 81 ? 7.902 -10.641 -13.602 1 95.19 81 MET B CA 1
ATOM 1411 C C . MET B 1 81 ? 8.891 -11.336 -12.664 1 95.19 81 MET B C 1
ATOM 1413 O O . MET B 1 81 ? 9.773 -12.062 -13.125 1 95.19 81 MET B O 1
ATOM 1417 N N . TYR B 1 82 ? 8.773 -11.094 -11.445 1 96.69 82 TYR B N 1
ATOM 1418 C CA . TYR B 1 82 ? 9.609 -11.75 -10.453 1 96.69 82 TYR B CA 1
ATOM 1419 C C . TYR B 1 82 ? 9.508 -13.266 -10.562 1 96.69 82 TYR B C 1
ATOM 1421 O O . TYR B 1 82 ? 10.523 -13.969 -10.555 1 96.69 82 TYR B O 1
ATOM 1429 N N . GLN B 1 83 ? 8.25 -13.734 -10.648 1 94.88 83 GLN B N 1
ATOM 1430 C CA . GLN B 1 83 ? 8.008 -15.164 -10.789 1 94.88 83 GLN B CA 1
ATOM 1431 C C . GLN B 1 83 ? 8.672 -15.711 -12.047 1 94.88 83 GLN B C 1
ATOM 1433 O O . GLN B 1 83 ? 9.281 -16.781 -12.016 1 94.88 83 GLN B O 1
ATOM 1438 N N . MET B 1 84 ? 8.531 -14.961 -13.18 1 92 84 MET B N 1
ATOM 1439 C CA . MET B 1 84 ? 9.141 -15.367 -14.445 1 92 84 MET B CA 1
ATOM 1440 C C . MET B 1 84 ? 10.656 -15.469 -14.312 1 92 84 MET B C 1
ATOM 1442 O O . MET B 1 84 ? 11.258 -16.453 -14.75 1 92 84 MET B O 1
ATOM 1446 N N . ARG B 1 85 ? 11.25 -14.539 -13.711 1 92 85 ARG B N 1
ATOM 1447 C CA . ARG B 1 85 ? 12.695 -14.547 -13.523 1 92 85 ARG B CA 1
ATOM 1448 C C . ARG B 1 85 ? 13.133 -15.711 -12.641 1 92 85 ARG B C 1
ATOM 1450 O O . ARG B 1 85 ? 14.172 -16.328 -12.883 1 92 85 ARG B O 1
ATOM 1457 N N . THR B 1 86 ? 12.43 -15.961 -11.602 1 93.19 86 THR B N 1
ATOM 1458 C CA . THR B 1 86 ? 12.711 -17.078 -10.719 1 93.19 86 THR B CA 1
ATOM 1459 C C . THR B 1 86 ? 12.68 -18.406 -11.484 1 93.19 86 THR B C 1
ATOM 1461 O O . THR B 1 86 ? 13.578 -19.234 -11.328 1 93.19 86 THR B O 1
ATOM 1464 N N . ARG B 1 87 ? 11.617 -18.562 -12.312 1 90.56 87 ARG B N 1
ATOM 1465 C CA . ARG B 1 87 ? 11.484 -19.781 -13.109 1 90.56 87 ARG B CA 1
ATOM 1466 C C . ARG B 1 87 ? 12.672 -19.938 -14.062 1 90.56 87 ARG B C 1
ATOM 1468 O O . ARG B 1 87 ? 13.195 -21.031 -14.227 1 90.56 87 ARG B O 1
ATOM 1475 N N . LEU B 1 88 ? 13.125 -18.875 -14.664 1 87.69 88 LEU B N 1
ATOM 1476 C CA . LEU B 1 88 ? 14.258 -18.906 -15.578 1 87.69 88 LEU B CA 1
ATOM 1477 C C . LEU B 1 88 ? 15.547 -19.266 -14.844 1 87.69 88 LEU B C 1
ATOM 1479 O O . LEU B 1 88 ? 16.344 -20.062 -15.359 1 87.69 88 LEU B O 1
ATOM 1483 N N . HIS B 1 89 ? 15.711 -18.688 -13.695 1 91.5 89 HIS B N 1
ATOM 1484 C CA . HIS B 1 89 ? 16.875 -19 -12.875 1 91.5 89 HIS B CA 1
ATOM 1485 C C . HIS B 1 89 ? 16.906 -20.484 -12.516 1 91.5 89 HIS B C 1
ATOM 1487 O O . HIS B 1 89 ? 17.953 -21.125 -12.594 1 91.5 89 HIS B O 1
ATOM 1493 N N . ASP B 1 90 ? 15.75 -21.016 -12.078 1 91.12 90 ASP B N 1
ATOM 1494 C CA . ASP B 1 90 ? 15.641 -22.406 -11.68 1 91.12 90 ASP B CA 1
ATOM 1495 C C . ASP B 1 90 ? 15.953 -23.344 -12.852 1 91.12 90 ASP B C 1
ATOM 1497 O O . ASP B 1 90 ? 16.562 -24.391 -12.664 1 91.12 90 ASP B O 1
ATOM 1501 N N . GLU B 1 91 ? 15.516 -23 -14.023 1 87.06 91 GLU B N 1
ATOM 1502 C CA . GLU B 1 91 ? 15.758 -23.797 -15.219 1 87.06 91 GLU B CA 1
ATOM 1503 C C . GLU B 1 91 ? 17.234 -23.781 -15.609 1 87.06 91 GLU B C 1
ATOM 1505 O O . GLU B 1 91 ? 17.781 -24.797 -16.047 1 87.06 91 GLU B O 1
ATOM 1510 N N . ARG B 1 92 ? 17.922 -22.719 -15.383 1 85.69 92 ARG B N 1
ATOM 1511 C CA . ARG B 1 92 ? 19.328 -22.594 -15.711 1 85.69 92 ARG B CA 1
ATOM 1512 C C . ARG B 1 92 ? 20.203 -23.375 -14.734 1 85.69 92 ARG B C 1
ATOM 1514 O O . ARG B 1 92 ? 21.219 -23.953 -15.125 1 85.69 92 ARG B O 1
ATOM 1521 N N . THR B 1 93 ? 19.844 -23.438 -13.516 1 87.69 93 THR B N 1
ATOM 1522 C CA . THR B 1 93 ? 20.641 -24.109 -12.492 1 87.69 93 THR B CA 1
ATOM 1523 C C . THR B 1 93 ? 20.484 -25.625 -12.578 1 87.69 93 THR B C 1
ATOM 1525 O O . THR B 1 93 ? 21.406 -26.359 -12.234 1 87.69 93 THR B O 1
ATOM 1528 N N . LYS B 1 94 ? 19.391 -26.078 -12.852 1 85.75 94 LYS B N 1
ATOM 1529 C CA . LYS B 1 94 ? 19.203 -27.516 -13.086 1 85.75 94 LYS B CA 1
ATOM 1530 C C . LYS B 1 94 ? 20.094 -28 -14.234 1 85.75 94 LYS B C 1
ATOM 1532 O O . LYS B 1 94 ? 20.625 -29.109 -14.188 1 85.75 94 LYS B O 1
ATOM 1537 N N . GLU B 1 95 ? 20.188 -27.281 -15.242 1 77.94 95 GLU B N 1
ATOM 1538 C CA . GLU B 1 95 ? 21.016 -27.656 -16.391 1 77.94 95 GLU B CA 1
ATOM 1539 C C . GLU B 1 95 ? 22.484 -27.719 -16 1 77.94 95 GLU B C 1
ATOM 1541 O O . GLU B 1 95 ? 23.219 -28.625 -16.453 1 77.94 95 GLU B O 1
ATOM 1546 N N . VAL B 1 96 ? 22.938 -26.984 -15.117 1 76.25 96 VAL B N 1
ATOM 1547 C CA . VAL B 1 96 ? 24.344 -27 -14.719 1 76.25 96 VAL B CA 1
ATOM 1548 C C . VAL B 1 96 ? 24.594 -28.203 -13.805 1 76.25 96 VAL B C 1
ATOM 1550 O O . VAL B 1 96 ? 25.703 -28.766 -13.805 1 76.25 96 VAL B O 1
ATOM 1553 N N . THR B 1 97 ? 23.703 -28.578 -13.102 1 76.31 97 THR B N 1
ATOM 1554 C CA . THR B 1 97 ? 23.891 -29.688 -12.172 1 76.31 97 THR B CA 1
ATOM 1555 C C . THR B 1 97 ? 23.828 -31.016 -12.906 1 76.31 97 THR B C 1
ATOM 1557 O O . THR B 1 97 ? 24.375 -32.031 -12.453 1 76.31 97 THR B O 1
ATOM 1560 N N . ASP B 1 98 ? 23.047 -31.125 -13.812 1 63.75 98 ASP B N 1
ATOM 1561 C CA . ASP B 1 98 ? 22.953 -32.375 -14.547 1 63.75 98 ASP B CA 1
ATOM 1562 C C . ASP B 1 98 ? 24.188 -32.625 -15.406 1 63.75 98 ASP B C 1
ATOM 1564 O O . ASP B 1 98 ? 24.438 -33.75 -15.852 1 63.75 98 ASP B O 1
ATOM 1568 N N . VAL B 1 99 ? 24.938 -31.531 -15.758 1 61.53 99 VAL B N 1
ATOM 1569 C CA . VAL B 1 99 ? 26.141 -31.734 -16.562 1 61.53 99 VAL B CA 1
ATOM 1570 C C . VAL B 1 99 ? 27.297 -32.094 -15.641 1 61.53 99 VAL B C 1
ATOM 1572 O O . VAL B 1 99 ? 28.391 -32.438 -16.125 1 61.53 99 VAL B O 1
ATOM 1575 N N . ASP B 1 100 ? 27.203 -32 -14.273 1 47.56 100 ASP B N 1
ATOM 1576 C CA . ASP B 1 100 ? 28.344 -32.562 -13.57 1 47.56 100 ASP B CA 1
ATOM 1577 C C . ASP B 1 100 ? 28.297 -34.094 -13.555 1 47.56 100 ASP B C 1
ATOM 1579 O O . ASP B 1 100 ? 27.25 -34.688 -13.305 1 47.56 100 ASP B O 1
#

Nearest PDB structures (foldseek):
  2gn7-assembly1_A  TM=6.796E-01  e=4.276E-01  Pterocarpus angolensis
  3zyr-assembly1_B  TM=6.796E-01  e=4.010E-01  Platypodium elegans
  3kjv-assembly1_A  TM=6.835E-01  e=4.276E-01  HIV-1 M:B_HXB2R
  2yb5-assembly1_A  TM=7.577E-01  e=2.767E+00  Staphylococcus aureus
  3dwq-assembly1_D  TM=4.722E-01  e=5.901E-01  Escherichia coli

Sequence (200 aa):
MSDYAKIVYPRITKGYAKSLIAEEQIVVNAEMCVVICMVRLNNGHRLVTDAIVANSGLFDAARGTQIARDKMISKIMELEMYQMRTRLHDERTKEVTDVDMSDYAKIVYPRITKGYAKSLIAEEQIVVNAEMCVVICMVRLNNGHRLVTDAIVANSGLFDAARGTQIARDKMISKIMELEMYQMRTRLHDERTKEVTDVD

pLDDT: mean 89.32, std 15.91, range [33.16, 98.94]

Foldseek 3Di:
DPPPPPPDPDDDDLVNLVVQFPDWDWDADLVQLKIKIWTAGPVGDIDIFMAGDPDSVPRDRVVRVVVRVVVSSVVSSVVVSVVSVVVVVVVVVVVVVVVD/DPPPPPPPPDDDDLVNLVVQFPDWDWDADLVQLKIKIWTAGPVGDIDIFMAGDPDSVPRDRVVRVVVRVVVSSVVSSVVVSVVSVVVVVVVVVVVVVVVD

Organism: Pseudomonas phage 201phi2-1 (NCBI:txid198110)

Radius of gyration: 22.78 Å; Cα contacts (8 Å, |Δi|>4): 232; chains: 2; bounding box: 52×69×49 Å